Protein AF-A0A445BIF9-F1 (afdb_monomer)

Sequence (222 aa):
MTENSNIETAGLSASTQPSSPPSGVRKNRSAVWDHFDVENATEKKTKCKYCGSLIQYGNGTSSMGGHLRICKQNPNNNSNKRRKTTTTPTIDERGVLNSPSASKFDQEEARRALVEMFIGEELPFRFIGSPKFRRFVHALQARFKVPSRTTLARDIRALYIEEKMKLQDFLSTNCGRVCLTIDTWTSIQNFTYMSLTAHFVDSTLLHSGEVIRATIESCLNN

Organism: Arachis hypogaea (NCBI:txid3818)

Radius of gyration: 42.53 Å; Cα contacts (8 Å, |Δi|>4): 154; chains: 1; bounding box: 83×108×105 Å

Solvent-accessible surface area (backbone atoms only — not comparable to full-atom values): 14794 Å² total; per-residue (Å²): 134,86,79,88,84,88,85,87,88,84,88,79,90,79,87,82,88,86,82,86,82,88,77,74,87,73,76,73,95,50,81,66,56,83,52,46,44,79,76,34,80,92,78,30,30,31,28,34,75,57,73,64,50,78,41,69,43,74,103,53,62,61,56,61,51,54,44,49,67,68,36,88,57,34,92,80,38,59,84,86,61,84,75,81,75,87,70,77,82,76,85,66,99,67,92,71,84,85,58,100,77,67,76,78,90,53,64,64,60,57,46,49,55,50,51,50,48,39,60,77,66,65,51,60,64,67,55,71,70,32,69,67,52,48,50,52,50,39,72,78,39,69,83,58,78,79,65,51,58,70,52,50,56,49,51,54,49,50,52,48,53,52,52,49,50,53,50,50,50,48,44,70,75,48,32,94,56,74,48,77,47,78,47,74,51,69,47,100,83,75,48,79,48,76,49,80,46,80,46,67,59,61,78,77,67,83,79,63,99,71,75,99,78,78,82,67,72,69,78,74,76,117

Secondary structure (DSSP, 8-state):
----------------------------S-GGGGGEEEEETTTTEEEETTT--EEE--SSSHHHHHHHHH-TT-TT--TT------------SS-----TT-PPP-HHHHHHHHHHHHHHTT--TTGGG-HHHHHHHHHH-TT--PPPHHHHHHHHHHHHHHHHHHHHHHHHHH-S-EEEEEEEEE-TTS-EEEEEEEEE--TTTTS----S--SSTTTS--

Structure (mmCIF, N/CA/C/O backbone):
data_AF-A0A445BIF9-F1
#
_entry.id   AF-A0A445BIF9-F1
#
loop_
_atom_site.group_PDB
_atom_site.id
_atom_site.type_symbol
_atom_site.label_atom_id
_atom_site.label_alt_id
_atom_site.label_comp_id
_atom_site.label_asym_id
_atom_site.label_entity_id
_atom_site.label_seq_id
_atom_site.pdbx_PDB_ins_code
_atom_site.Cartn_x
_atom_site.Cartn_y
_atom_site.Cartn_z
_atom_site.occupancy
_atom_site.B_iso_or_equiv
_atom_site.auth_seq_id
_atom_site.auth_comp_id
_atom_site.auth_asym_id
_atom_site.auth_atom_id
_atom_site.pdbx_PDB_model_num
ATOM 1 N N . MET A 1 1 ? -40.036 -87.504 57.589 1.00 34.94 1 MET A N 1
ATOM 2 C CA . MET A 1 1 ? -39.213 -87.334 58.803 1.00 34.94 1 MET A CA 1
ATOM 3 C C . MET A 1 1 ? -39.332 -85.864 59.153 1.00 34.94 1 MET A C 1
ATOM 5 O O . MET A 1 1 ? -38.905 -85.060 58.339 1.00 34.94 1 MET A O 1
ATOM 9 N N . THR A 1 2 ? -40.357 -85.548 59.955 1.00 30.78 2 THR A N 1
ATOM 10 C CA . THR A 1 2 ? -40.234 -85.089 61.365 1.00 30.78 2 THR A CA 1
ATOM 11 C C . THR A 1 2 ? -39.696 -83.653 61.407 1.00 30.78 2 THR A C 1
ATOM 13 O O . THR A 1 2 ? -38.712 -83.360 60.752 1.00 30.78 2 THR A O 1
ATOM 16 N N . GLU A 1 3 ? -40.270 -82.670 62.087 1.00 29.31 3 GLU A N 1
ATOM 17 C CA . GLU A 1 3 ? -41.327 -82.603 63.093 1.00 29.31 3 GLU A CA 1
ATOM 18 C C . GLU A 1 3 ? -41.738 -81.129 63.244 1.00 29.31 3 GLU A C 1
ATOM 20 O O . GLU A 1 3 ? -41.019 -80.214 62.844 1.00 29.31 3 GLU A O 1
ATOM 25 N N . ASN A 1 4 ? -42.911 -80.931 63.837 1.00 26.20 4 ASN A N 1
ATOM 26 C CA . ASN A 1 4 ? -43.475 -79.662 64.284 1.00 26.20 4 ASN A CA 1
ATOM 27 C C . ASN A 1 4 ? -42.561 -78.922 65.277 1.00 26.20 4 ASN A C 1
ATOM 29 O O . ASN A 1 4 ? -41.847 -79.572 66.035 1.00 26.20 4 ASN A O 1
ATOM 33 N N . SER A 1 5 ? -42.722 -77.601 65.422 1.00 33.47 5 SER A N 1
ATOM 34 C CA . SER A 1 5 ? -43.286 -77.011 66.659 1.00 33.47 5 SER A CA 1
ATOM 35 C C . SER A 1 5 ? -43.339 -75.476 66.631 1.00 33.47 5 SER A C 1
ATOM 37 O O . SER A 1 5 ? -42.342 -74.784 66.449 1.00 33.47 5 SER A O 1
ATOM 39 N N . ASN A 1 6 ? -44.556 -74.972 66.846 1.00 30.25 6 ASN 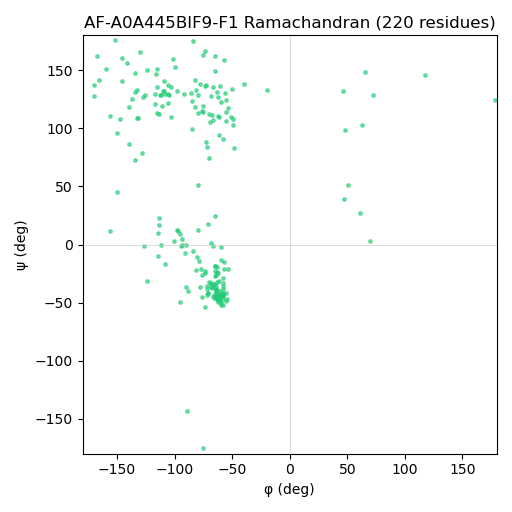A N 1
ATOM 40 C CA . ASN A 1 6 ? -44.887 -73.599 67.214 1.00 30.25 6 ASN A CA 1
ATOM 41 C C . ASN A 1 6 ? -44.334 -73.249 68.602 1.00 30.25 6 ASN A C 1
ATOM 43 O O . ASN A 1 6 ? -44.377 -74.087 69.501 1.00 30.25 6 ASN A O 1
ATOM 47 N N . ILE A 1 7 ? -43.996 -71.973 68.809 1.00 32.38 7 ILE A N 1
ATOM 48 C CA . ILE A 1 7 ? -44.154 -71.307 70.108 1.00 32.38 7 ILE A CA 1
ATOM 49 C C . ILE A 1 7 ? -44.841 -69.960 69.861 1.00 32.38 7 ILE A C 1
ATOM 51 O O . ILE A 1 7 ? -44.257 -69.040 69.292 1.00 32.38 7 ILE A O 1
ATOM 55 N N . GLU A 1 8 ? -46.099 -69.877 70.288 1.00 28.61 8 GLU A N 1
ATOM 56 C CA . GLU A 1 8 ? -46.807 -68.634 70.586 1.00 28.61 8 GLU A CA 1
ATOM 57 C C . GLU A 1 8 ? -46.434 -68.176 72.002 1.00 28.61 8 GLU A C 1
ATOM 59 O O . GLU A 1 8 ? -46.405 -68.985 72.928 1.00 28.61 8 GLU A O 1
ATOM 64 N N . THR A 1 9 ? -46.268 -66.869 72.204 1.00 31.05 9 THR A N 1
ATOM 65 C CA . THR A 1 9 ? -46.611 -66.230 73.481 1.00 31.05 9 THR A CA 1
ATOM 66 C C . THR A 1 9 ? -47.279 -64.890 73.213 1.00 31.05 9 THR A C 1
ATOM 68 O O . THR A 1 9 ? -46.726 -63.981 72.597 1.00 31.05 9 THR A O 1
ATOM 71 N N . ALA A 1 10 ? -48.524 -64.825 73.671 1.00 26.75 10 ALA A N 1
ATOM 72 C CA . ALA A 1 10 ? -49.438 -63.710 73.585 1.00 26.75 10 ALA A CA 1
ATOM 73 C C . ALA A 1 10 ? -49.468 -62.917 74.899 1.00 26.75 10 ALA A C 1
ATOM 75 O O . ALA A 1 10 ? -49.344 -63.485 75.982 1.00 26.75 10 ALA A O 1
ATOM 76 N N . GLY A 1 11 ? -49.793 -61.629 74.770 1.00 27.17 11 GLY A N 1
ATOM 77 C CA . GLY A 1 11 ? -50.653 -60.909 75.712 1.00 27.17 11 GLY A CA 1
ATOM 78 C C . GLY A 1 11 ? -50.012 -59.736 76.459 1.00 27.17 11 GLY A C 1
ATOM 79 O O . GLY A 1 11 ? -48.844 -59.779 76.806 1.00 27.17 11 GLY A O 1
ATOM 80 N N . LEU A 1 12 ? -50.732 -58.655 76.772 1.00 27.44 12 LEU A N 1
ATOM 81 C CA . LEU A 1 12 ? -52.140 -58.325 76.526 1.00 27.44 12 LEU A CA 1
ATOM 82 C C . LEU A 1 12 ? -52.361 -56.829 76.892 1.00 27.44 12 LEU A C 1
ATOM 84 O O . LEU A 1 12 ? -51.926 -56.419 77.960 1.00 27.44 12 LEU A O 1
ATOM 88 N N . SER A 1 13 ? -53.107 -56.100 76.044 1.00 27.91 13 SER A N 1
ATOM 89 C CA . SER A 1 13 ? -54.186 -55.126 76.377 1.00 27.91 13 SER A CA 1
ATOM 90 C C . SER A 1 13 ? -53.869 -53.805 77.137 1.00 27.91 13 SER A C 1
ATOM 92 O O . SER A 1 13 ? -52.997 -53.758 77.985 1.00 27.91 13 SER A O 1
ATOM 94 N N . ALA A 1 14 ? -54.556 -52.663 76.945 1.00 26.03 14 ALA A N 1
ATOM 95 C CA . ALA A 1 14 ? -55.872 -52.388 76.352 1.00 26.03 14 ALA A CA 1
ATOM 96 C C . ALA A 1 14 ? -56.052 -50.915 75.879 1.00 26.03 14 ALA A C 1
ATOM 98 O O . ALA A 1 14 ? -55.514 -50.003 76.497 1.00 26.03 14 ALA A O 1
ATOM 99 N N . SER A 1 15 ? -56.905 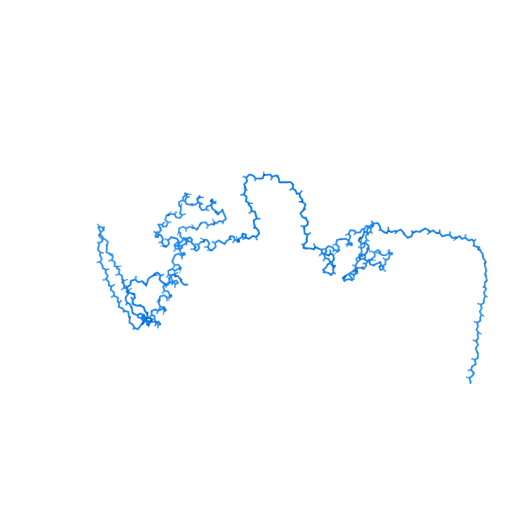-50.754 74.850 1.00 26.61 15 SER A N 1
ATOM 100 C CA . SER A 1 15 ? -57.880 -49.677 74.520 1.00 26.61 15 SER A CA 1
ATOM 101 C C . SER A 1 15 ? -57.489 -48.188 74.604 1.00 26.61 15 SER A C 1
ATOM 103 O O . SER A 1 15 ? -57.068 -47.690 75.637 1.00 26.61 15 SER A O 1
ATOM 105 N N . THR A 1 16 ? -57.768 -47.345 73.597 1.00 26.05 16 THR A N 1
ATOM 106 C CA . THR A 1 16 ? -59.130 -46.946 73.157 1.00 26.05 16 THR A CA 1
ATOM 107 C C . THR A 1 16 ? -59.079 -46.260 71.764 1.00 26.05 16 THR A C 1
ATOM 109 O O . THR A 1 16 ? -58.153 -45.502 71.490 1.00 26.05 16 THR A O 1
ATOM 112 N N . GLN A 1 17 ? -60.058 -46.518 70.882 1.00 30.62 17 GLN A N 1
ATOM 113 C CA . GLN A 1 17 ? -60.338 -45.783 69.616 1.00 30.62 17 GLN A CA 1
ATOM 114 C C . GLN A 1 17 ? -61.012 -44.402 69.874 1.00 30.62 17 GLN A C 1
ATOM 116 O O . GLN A 1 17 ? -61.256 -44.116 71.044 1.00 30.62 17 GLN A O 1
ATOM 121 N N . PRO A 1 18 ? -61.454 -43.567 68.891 1.00 38.69 18 PRO A N 1
ATOM 122 C CA . PRO A 1 18 ? -61.234 -43.483 67.428 1.00 38.69 18 PRO A CA 1
ATOM 123 C C . PRO A 1 18 ? -60.826 -42.058 66.947 1.00 38.69 18 PRO A C 1
ATOM 125 O O . PRO A 1 18 ? -61.054 -41.068 67.633 1.00 38.69 18 PRO A O 1
ATOM 128 N N . SER A 1 19 ? -60.321 -41.898 65.716 1.00 25.59 19 SER A N 1
ATOM 129 C CA . SER A 1 19 ? -60.642 -40.712 64.883 1.00 25.59 19 SER A CA 1
ATOM 130 C C . SER A 1 19 ? -60.160 -40.861 63.436 1.00 25.59 19 SER A C 1
ATOM 132 O O . SER A 1 19 ? -59.006 -41.170 63.152 1.00 25.59 19 SER A O 1
ATOM 134 N N . SER A 1 20 ? -61.082 -40.632 62.507 1.00 32.25 20 SER A N 1
ATOM 135 C CA . SER A 1 20 ? -60.836 -40.404 61.082 1.00 32.25 20 SER A CA 1
ATOM 136 C C . SER A 1 20 ? -60.501 -38.914 60.813 1.00 32.25 20 SER A C 1
ATOM 138 O O . SER A 1 20 ? -60.570 -38.093 61.726 1.00 32.25 20 SER A O 1
ATOM 140 N N . PRO A 1 21 ? -60.155 -38.527 59.573 1.00 44.66 21 PRO A N 1
ATOM 141 C CA . PRO A 1 21 ? -58.802 -38.245 59.086 1.00 44.66 21 PRO A CA 1
ATOM 142 C C . PRO A 1 21 ? -58.478 -36.733 58.999 1.00 44.66 21 PRO A C 1
ATOM 144 O O . PRO A 1 21 ? -59.393 -35.934 58.794 1.00 44.66 21 PRO A O 1
ATOM 147 N N . PRO A 1 22 ? -57.201 -36.294 58.976 1.00 31.47 22 PRO A N 1
ATOM 148 C CA . PRO A 1 22 ? -56.890 -34.944 58.541 1.00 31.47 22 PRO A CA 1
ATOM 149 C C . PRO A 1 22 ? -56.322 -34.930 57.116 1.00 31.47 22 PRO A C 1
ATOM 151 O O . PRO A 1 22 ? -55.178 -35.277 56.841 1.00 31.47 22 PRO A O 1
ATOM 154 N N . SER A 1 23 ? -57.168 -34.402 56.234 1.00 30.80 23 SER A N 1
ATOM 155 C CA . SER A 1 23 ? -56.856 -33.231 55.411 1.00 30.80 23 SER A CA 1
ATOM 156 C C . SER A 1 23 ? -55.700 -33.331 54.411 1.00 30.80 23 SER A C 1
ATOM 158 O O . SER A 1 23 ? -54.540 -33.108 54.741 1.00 30.80 23 SER A O 1
ATOM 160 N N . GLY A 1 24 ? -56.095 -33.504 53.146 1.00 33.53 24 GLY A N 1
ATOM 161 C CA . GLY A 1 24 ? -55.579 -32.767 51.992 1.00 33.53 24 GLY A CA 1
ATOM 162 C C . GLY A 1 24 ? -54.065 -32.655 51.891 1.00 33.53 24 GLY A C 1
ATOM 163 O O . GLY A 1 24 ? -53.471 -31.732 52.447 1.00 33.53 24 GLY A O 1
ATOM 164 N N . VAL A 1 25 ? -53.466 -33.524 51.072 1.00 40.81 25 VAL A N 1
ATOM 165 C CA . VAL A 1 25 ? -52.108 -33.333 50.551 1.00 40.81 25 VAL A CA 1
ATOM 166 C C . VAL A 1 25 ? -52.024 -31.913 49.991 1.00 40.81 25 VAL A C 1
ATOM 168 O O . VAL A 1 25 ? -52.580 -31.601 48.935 1.00 40.81 25 VAL A O 1
ATOM 171 N N . ARG A 1 26 ? -51.387 -31.017 50.752 1.00 45.69 26 ARG A N 1
ATOM 172 C CA . ARG A 1 26 ? -51.171 -29.630 50.354 1.00 45.69 26 ARG A CA 1
ATOM 173 C C . ARG A 1 26 ? -50.333 -29.680 49.086 1.00 45.69 26 ARG A C 1
ATOM 175 O O . ARG A 1 26 ? -49.164 -30.050 49.139 1.00 45.69 26 ARG A O 1
ATOM 182 N N . LYS A 1 27 ? -50.929 -29.331 47.944 1.00 46.16 27 LYS A N 1
ATOM 183 C CA . LYS A 1 27 ? -50.182 -29.147 46.697 1.00 46.16 27 LYS A CA 1
ATOM 184 C C . LYS A 1 27 ? -49.081 -28.129 46.976 1.00 46.16 27 LYS A C 1
ATOM 186 O O . LYS A 1 27 ? -49.365 -26.981 47.323 1.00 46.16 27 LYS A O 1
ATOM 191 N N . ASN A 1 28 ? -47.832 -28.579 46.905 1.00 53.03 28 ASN A N 1
ATOM 192 C CA . ASN A 1 28 ? -46.680 -27.732 47.163 1.00 53.03 28 ASN A CA 1
ATOM 193 C C . ASN A 1 28 ? -46.722 -26.521 46.223 1.00 53.03 28 ASN A C 1
ATOM 195 O O . ASN A 1 28 ? -46.936 -26.640 45.022 1.00 53.03 28 ASN A O 1
ATOM 199 N N . ARG A 1 29 ? -46.552 -25.333 46.810 1.00 60.97 29 ARG A N 1
ATOM 200 C CA . ARG A 1 29 ? -46.902 -24.017 46.243 1.00 60.97 29 ARG A CA 1
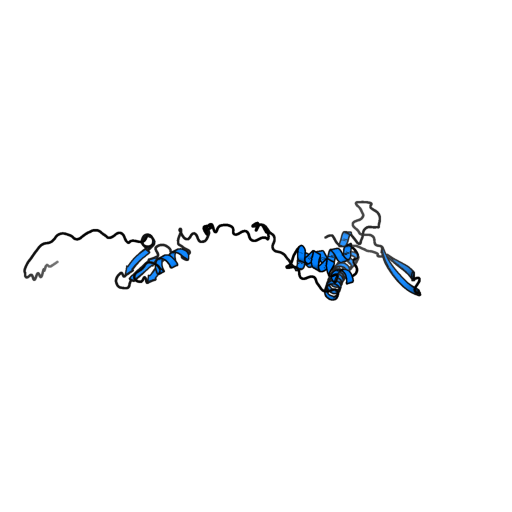ATOM 201 C C . ARG A 1 29 ? -46.094 -23.576 45.011 1.00 60.97 29 ARG A C 1
ATOM 203 O O . ARG A 1 29 ? -46.308 -22.473 44.524 1.00 60.97 29 ARG A O 1
ATOM 210 N N . SER A 1 30 ? -45.134 -24.371 44.547 1.00 68.62 30 SER A N 1
ATOM 211 C CA . SER A 1 30 ? -44.167 -23.979 43.518 1.00 68.62 30 SER A CA 1
ATOM 212 C C . SER A 1 30 ? -43.978 -25.107 42.510 1.00 68.62 30 SER A C 1
ATOM 214 O O . SER A 1 30 ? -43.589 -26.207 42.897 1.00 68.62 30 SER A O 1
ATOM 216 N N . ALA A 1 31 ? -44.183 -24.805 41.224 1.00 79.75 31 ALA A N 1
ATOM 217 C CA . ALA A 1 31 ? -44.007 -25.733 40.099 1.00 79.75 31 ALA A CA 1
ATOM 218 C C . ALA A 1 31 ? -42.588 -26.332 40.006 1.00 79.75 31 ALA A C 1
ATOM 220 O O . ALA A 1 31 ? -42.363 -27.327 39.330 1.00 79.75 31 ALA A O 1
ATOM 221 N N . VAL A 1 32 ? -41.610 -25.756 40.718 1.00 81.56 32 VAL A N 1
ATOM 222 C CA . VAL A 1 32 ? -40.245 -26.299 40.797 1.00 81.56 32 VAL A CA 1
ATOM 223 C C . VAL A 1 32 ? -40.246 -27.729 41.349 1.00 81.56 32 VAL A C 1
ATOM 225 O O . VAL A 1 32 ? -39.429 -28.531 40.915 1.00 81.56 32 VAL A O 1
ATOM 228 N N . TRP A 1 33 ? -41.163 -28.065 42.263 1.00 84.38 33 TRP A N 1
ATOM 229 C CA . TRP A 1 33 ? -41.242 -29.395 42.878 1.00 84.38 33 TRP A CA 1
ATOM 230 C C . TRP A 1 33 ? -41.589 -30.516 41.893 1.00 84.38 33 TRP A C 1
ATOM 232 O O . TRP A 1 33 ? -41.206 -31.656 42.135 1.00 84.38 33 TRP A O 1
ATOM 242 N N . ASP A 1 34 ? -42.216 -30.210 40.756 1.00 85.31 34 ASP A N 1
ATOM 243 C CA . ASP A 1 34 ? -42.558 -31.219 39.744 1.00 85.31 34 ASP A CA 1
ATOM 244 C C . ASP A 1 34 ? -41.302 -31.878 39.137 1.00 85.31 34 ASP A C 1
ATOM 246 O O . ASP A 1 34 ? -41.352 -33.000 38.625 1.00 85.31 34 ASP A O 1
ATOM 250 N N . HIS A 1 35 ? -40.147 -31.221 39.274 1.00 87.75 35 HIS A N 1
ATOM 251 C CA . HIS A 1 35 ? -38.861 -31.616 38.702 1.00 87.75 35 HIS A CA 1
ATOM 252 C C . HIS A 1 35 ? -37.901 -32.307 39.690 1.00 87.75 35 HIS A C 1
ATOM 254 O O . HIS A 1 35 ? -36.769 -32.628 39.315 1.00 87.75 35 HIS A O 1
ATOM 260 N N . PHE A 1 36 ? -38.327 -32.535 40.937 1.00 88.69 36 PHE A N 1
ATOM 261 C CA . PHE A 1 36 ? -37.491 -33.107 41.996 1.00 88.69 36 PHE A CA 1
ATOM 262 C C . PHE A 1 36 ? -38.215 -34.205 42.772 1.00 88.69 36 PHE A C 1
ATOM 264 O O . PHE A 1 36 ? -39.423 -34.125 42.978 1.00 88.69 36 PHE A O 1
ATOM 271 N N . ASP A 1 37 ? -37.457 -35.195 43.237 1.00 87.25 37 ASP A N 1
ATOM 272 C CA . ASP A 1 37 ? -37.916 -36.203 44.193 1.00 87.25 37 ASP A CA 1
ATOM 273 C C . ASP A 1 37 ? -37.318 -35.907 45.571 1.00 87.25 37 ASP A C 1
ATOM 275 O O . ASP A 1 37 ? -36.146 -35.544 45.687 1.00 87.25 37 ASP A O 1
ATOM 279 N N . VAL A 1 38 ? -38.117 -36.015 46.633 1.00 82.81 38 VAL A N 1
ATOM 280 C CA . VAL A 1 38 ? -37.619 -35.838 48.005 1.00 82.81 38 VAL A CA 1
ATOM 281 C C . VAL A 1 38 ? -36.933 -37.130 48.424 1.00 82.81 38 VAL A C 1
ATOM 283 O O . VAL A 1 38 ? -37.590 -38.154 48.574 1.00 82.81 38 VAL A O 1
ATOM 286 N N . GLU A 1 39 ? -35.617 -37.077 48.617 1.00 78.62 39 GLU A N 1
ATOM 287 C CA . GLU A 1 39 ? -34.832 -38.246 49.028 1.00 78.62 39 GLU A CA 1
ATOM 288 C C . GLU A 1 39 ? -34.760 -38.345 50.553 1.00 78.62 39 GLU A C 1
ATOM 290 O O . GLU A 1 39 ? -34.850 -39.430 51.117 1.00 78.62 39 GLU A O 1
ATOM 295 N N . ASN A 1 40 ? -34.674 -37.200 51.241 1.00 76.62 40 ASN A N 1
ATOM 296 C CA . ASN A 1 40 ? -34.714 -37.148 52.698 1.00 76.62 40 ASN A CA 1
ATOM 297 C C . ASN A 1 40 ? -35.381 -35.845 53.173 1.00 76.62 40 ASN A C 1
ATOM 299 O O . ASN A 1 40 ? -34.803 -34.759 53.079 1.00 76.62 40 ASN A O 1
ATOM 303 N N . ALA A 1 41 ? -36.608 -35.956 53.692 1.00 68.50 41 ALA A N 1
ATOM 304 C CA . ALA A 1 41 ? -37.389 -34.812 54.168 1.00 68.50 41 ALA A CA 1
ATOM 305 C C . ALA A 1 41 ? -36.818 -34.194 55.458 1.00 68.50 41 ALA A C 1
ATOM 307 O O . ALA A 1 41 ? -36.897 -32.979 55.643 1.00 68.50 41 ALA A O 1
ATOM 308 N N . THR A 1 42 ? -36.212 -35.010 56.324 1.00 71.12 42 THR A N 1
ATOM 309 C CA . THR A 1 42 ? -35.600 -34.579 57.591 1.00 71.12 42 THR A CA 1
ATOM 310 C C . THR A 1 42 ? -34.307 -33.786 57.383 1.00 71.12 42 THR A C 1
ATOM 312 O O . THR A 1 42 ? -34.076 -32.799 58.074 1.00 71.12 42 THR A O 1
ATOM 315 N N . GLU A 1 43 ? -33.509 -34.137 56.371 1.00 75.00 43 GLU A N 1
ATOM 316 C CA . GLU A 1 43 ? -32.263 -33.444 56.001 1.00 75.00 43 GLU A CA 1
ATOM 317 C C . GLU A 1 43 ? -32.458 -32.372 54.918 1.00 75.00 43 GLU A C 1
ATOM 319 O O . GLU A 1 43 ? -31.499 -31.708 54.510 1.00 75.00 43 GLU A O 1
ATOM 324 N N . LYS A 1 44 ? -33.699 -32.208 54.444 1.00 82.62 44 LYS A N 1
ATOM 325 C CA . LYS A 1 44 ? -34.076 -31.326 53.335 1.00 82.62 44 LYS A CA 1
ATOM 326 C C . LYS A 1 44 ? -33.210 -31.553 52.092 1.00 82.62 44 LYS A C 1
ATOM 328 O O . LYS A 1 44 ? -32.648 -30.613 51.526 1.00 82.62 44 LYS A O 1
ATOM 333 N N . LYS A 1 45 ? -33.102 -32.810 51.662 1.00 85.38 45 LYS A N 1
ATOM 334 C CA . LYS A 1 45 ? -32.403 -33.201 50.431 1.00 85.38 45 LYS A CA 1
ATOM 335 C C . LYS A 1 45 ? -33.389 -33.665 49.371 1.00 85.38 45 LYS A C 1
ATOM 337 O O . LYS A 1 45 ? -34.266 -34.491 49.632 1.00 85.38 45 LYS A O 1
ATOM 342 N N . THR A 1 46 ? -33.220 -33.141 48.166 1.00 87.56 46 THR A N 1
ATOM 343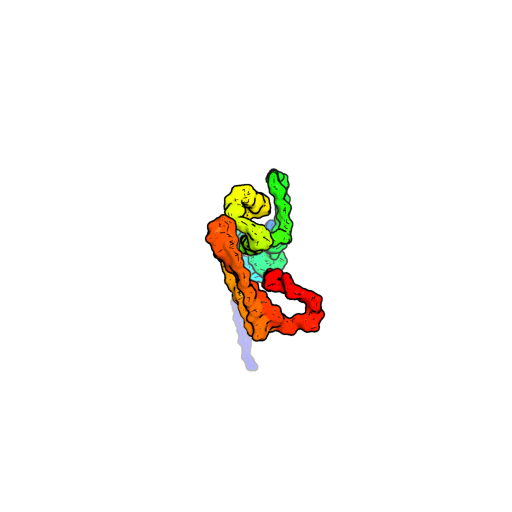 C CA . THR A 1 46 ? -33.975 -33.524 46.975 1.00 87.56 46 THR A CA 1
ATOM 344 C C . THR A 1 46 ? -33.056 -33.955 45.852 1.00 87.56 46 THR A C 1
ATOM 346 O O . THR A 1 46 ? -31.938 -33.467 45.716 1.00 87.56 46 THR A O 1
ATOM 349 N N . LYS A 1 47 ? -33.548 -34.856 45.015 1.00 89.25 47 LYS A N 1
ATOM 350 C CA . LYS A 1 47 ? -32.866 -35.361 43.835 1.00 89.25 47 LYS A CA 1
ATOM 351 C C . LYS A 1 47 ? -33.494 -34.767 42.585 1.00 89.25 47 LYS A C 1
ATOM 353 O O . LYS A 1 47 ? -34.711 -34.798 42.418 1.00 89.25 47 LYS A O 1
ATOM 358 N N . CYS A 1 48 ? -32.674 -34.208 41.701 1.00 91.88 48 CYS A N 1
ATOM 359 C CA . CYS A 1 48 ? -33.138 -33.738 40.398 1.00 91.88 48 CYS A CA 1
ATOM 360 C C . CYS A 1 48 ? -33.543 -34.924 39.515 1.00 91.88 48 CYS A C 1
ATOM 362 O O . CYS A 1 48 ? -32.722 -35.812 39.278 1.00 91.88 48 CYS A O 1
ATOM 364 N N . LYS A 1 49 ? -34.756 -34.901 38.949 1.00 90.12 49 LYS A N 1
ATOM 365 C CA . LYS A 1 49 ? -35.254 -35.959 38.047 1.00 90.12 49 LYS A CA 1
ATOM 366 C C . LYS A 1 49 ? -34.480 -36.067 36.728 1.00 90.12 49 LYS A C 1
ATOM 368 O O . LYS A 1 49 ? -34.559 -37.085 36.055 1.00 90.12 49 LYS A O 1
ATOM 373 N N . TYR A 1 50 ? -33.742 -35.020 36.354 1.00 89.06 50 TYR A N 1
ATOM 374 C CA . TYR A 1 50 ? -33.066 -34.922 35.059 1.00 89.06 50 TYR A CA 1
ATOM 375 C C . TYR A 1 50 ? -31.607 -35.365 35.087 1.00 89.06 50 TYR A C 1
ATOM 377 O O . TYR A 1 50 ? -31.172 -36.141 34.247 1.00 89.06 50 TYR A O 1
ATOM 385 N N . CYS A 1 51 ? -30.829 -34.853 36.042 1.00 87.75 51 CYS A N 1
ATOM 386 C CA . CYS A 1 51 ? -29.399 -35.154 36.143 1.00 87.75 51 CYS A CA 1
ATOM 387 C C . CYS A 1 51 ? -29.042 -35.994 37.373 1.00 87.75 51 CYS A C 1
ATOM 389 O O . CYS A 1 51 ? -27.867 -36.263 37.597 1.00 87.75 51 CYS A O 1
ATOM 391 N N . GLY A 1 52 ? -30.025 -36.348 38.207 1.00 84.56 52 GLY A N 1
ATOM 392 C CA . GLY A 1 52 ? -29.817 -37.147 39.413 1.00 84.56 52 GLY A CA 1
ATOM 393 C C . GLY A 1 52 ? -29.059 -36.440 40.539 1.00 84.56 52 GLY A C 1
ATOM 394 O O . GLY A 1 52 ? -28.787 -37.070 41.555 1.00 84.56 52 GLY A O 1
ATOM 395 N N . SER A 1 53 ? -28.706 -35.157 40.390 1.00 86.06 53 SER A N 1
ATOM 396 C CA . SER A 1 53 ? -27.950 -34.422 41.407 1.00 86.06 53 SER A CA 1
ATOM 397 C C . SER A 1 53 ? -28.762 -34.229 42.685 1.00 86.06 53 SER A C 1
ATOM 399 O O . SER A 1 53 ? -29.925 -33.822 42.632 1.00 86.06 53 SER A O 1
ATOM 401 N N . LEU A 1 54 ? -28.104 -34.468 43.819 1.00 87.81 54 LEU A N 1
ATOM 402 C CA . LEU A 1 54 ? -28.610 -34.197 45.158 1.00 87.81 54 LEU A CA 1
ATOM 403 C C . LEU A 1 54 ? -28.464 -32.714 45.499 1.00 87.81 54 LEU A C 1
ATOM 405 O O . LEU A 1 54 ? -27.385 -32.135 45.379 1.00 87.81 54 LEU A O 1
ATOM 409 N N . ILE A 1 55 ? -29.557 -32.105 45.939 1.00 88.12 55 ILE A N 1
ATOM 410 C CA . ILE A 1 55 ? -29.654 -30.687 46.258 1.00 88.12 55 ILE A CA 1
ATOM 411 C C . ILE A 1 55 ? -30.222 -30.546 47.655 1.00 88.12 55 ILE A C 1
ATOM 413 O O . ILE A 1 55 ? -31.298 -31.053 47.964 1.00 88.12 55 ILE A O 1
ATOM 417 N N . GLN A 1 56 ? -29.516 -29.803 48.495 1.00 85.44 56 GLN A N 1
ATOM 418 C CA . GLN A 1 56 ? -30.057 -29.384 49.773 1.00 85.44 56 GLN A CA 1
ATOM 419 C C . GLN A 1 56 ? -30.948 -28.151 49.575 1.00 85.44 56 GLN A C 1
ATOM 421 O O . GLN A 1 56 ? -30.581 -27.192 48.884 1.00 85.44 56 GLN A O 1
ATOM 426 N N . TYR A 1 57 ? -32.141 -28.164 50.161 1.00 82.38 57 TYR A N 1
ATOM 427 C CA . TYR A 1 57 ? -33.072 -27.043 50.119 1.00 82.38 57 TYR A CA 1
ATOM 428 C C . TYR A 1 57 ? -33.317 -26.477 51.520 1.00 82.38 57 TYR A C 1
ATOM 430 O O . TYR A 1 57 ? -33.258 -27.169 52.531 1.00 82.38 57 TYR A O 1
ATOM 438 N N . GLY A 1 58 ? -33.534 -25.164 51.586 1.00 77.88 58 GLY A N 1
ATOM 439 C CA . GLY A 1 58 ? -33.862 -24.470 52.829 1.00 77.88 58 GLY A CA 1
ATOM 440 C C . GLY A 1 58 ? -35.370 -24.448 53.069 1.00 77.88 58 GLY A C 1
ATOM 441 O O . GLY A 1 58 ? -36.099 -25.366 52.713 1.00 77.88 58 GLY A O 1
ATOM 442 N N . ASN A 1 59 ? -35.876 -23.344 53.610 1.00 77.00 59 ASN A N 1
ATOM 443 C CA . ASN A 1 59 ? -37.322 -23.122 53.759 1.00 77.00 59 ASN A CA 1
ATOM 444 C C . ASN A 1 59 ? -37.999 -22.650 52.449 1.00 77.00 59 ASN A C 1
ATOM 446 O O . ASN A 1 59 ? -39.137 -22.192 52.469 1.00 77.00 59 ASN A O 1
ATOM 450 N N . GLY A 1 60 ? -37.303 -22.736 51.310 1.00 78.12 60 GLY A N 1
ATOM 451 C CA . GLY A 1 60 ? -37.775 -22.271 50.005 1.00 78.12 60 GLY A CA 1
ATOM 452 C C . GLY A 1 60 ? -37.164 -23.054 48.840 1.00 78.12 60 GLY A C 1
ATOM 453 O O . GLY A 1 60 ? -36.299 -23.905 49.034 1.00 78.12 60 GLY A O 1
ATOM 454 N N . THR A 1 61 ? -37.604 -22.752 47.613 1.00 83.06 61 THR A N 1
ATOM 455 C CA . THR A 1 61 ? -37.252 -23.511 46.395 1.00 83.06 61 THR A CA 1
ATOM 456 C C . THR A 1 61 ? -36.107 -22.901 45.577 1.00 83.06 61 THR A C 1
ATOM 458 O O . THR A 1 61 ? -35.904 -23.288 44.427 1.00 83.06 61 THR A O 1
ATOM 461 N N . SER A 1 62 ? -35.372 -21.927 46.125 1.00 82.62 62 SER A N 1
ATOM 462 C CA . SER A 1 62 ? -34.353 -21.164 45.386 1.00 82.62 62 SER A CA 1
ATOM 463 C C . SER A 1 62 ? -33.175 -22.021 44.913 1.00 82.62 62 SER A C 1
ATOM 465 O O . SER A 1 62 ? -32.731 -21.844 43.782 1.00 82.62 62 SER A O 1
ATOM 467 N N . SER A 1 63 ? -32.702 -22.975 45.726 1.00 85.25 63 SER A N 1
ATOM 468 C CA . SER A 1 63 ? -31.604 -23.882 45.346 1.00 85.25 63 SER A CA 1
ATOM 469 C C . SER A 1 63 ? -32.006 -24.805 44.192 1.00 85.25 63 SER A C 1
ATOM 471 O O . SER A 1 63 ? -31.302 -24.897 43.187 1.00 85.25 63 SER A O 1
ATOM 473 N N . MET A 1 64 ? -33.196 -25.400 44.280 1.00 86.00 64 MET A N 1
ATOM 474 C CA . MET A 1 64 ? -33.784 -26.230 43.224 1.00 86.00 64 MET A CA 1
ATOM 475 C C . MET A 1 64 ? -34.036 -25.434 41.932 1.00 86.00 64 MET A C 1
ATOM 477 O O . MET A 1 64 ? -33.692 -25.879 40.839 1.00 86.00 64 MET A O 1
ATOM 481 N N . GLY A 1 65 ? -34.585 -24.220 42.045 1.00 85.38 65 GLY A N 1
ATOM 482 C CA . GLY A 1 65 ? -34.851 -23.347 40.900 1.00 85.38 65 GLY A CA 1
ATOM 483 C C . GLY A 1 65 ? -33.577 -22.832 40.226 1.00 85.38 65 GLY A C 1
ATOM 484 O O . GLY A 1 65 ? -33.526 -22.746 39.000 1.00 85.38 65 GLY A O 1
ATOM 485 N N . GLY A 1 66 ? -32.537 -22.525 41.007 1.00 86.06 66 GLY A N 1
ATOM 486 C CA . GLY A 1 66 ? -31.212 -22.183 40.491 1.00 86.06 66 GLY A CA 1
ATOM 487 C C . GLY A 1 66 ? -30.600 -23.343 39.712 1.00 86.06 66 GLY A C 1
ATOM 488 O O . GLY A 1 66 ? -30.140 -23.151 38.589 1.00 86.06 66 GLY A O 1
ATOM 489 N N . HIS A 1 67 ? -30.698 -24.559 40.255 1.00 89.81 67 HIS A N 1
ATOM 490 C CA . HIS A 1 67 ? -30.239 -25.761 39.573 1.00 89.81 67 HIS A CA 1
ATOM 491 C C . HIS A 1 67 ? -30.956 -26.005 38.240 1.00 89.81 67 HIS A C 1
ATOM 493 O O . HIS A 1 67 ? -30.282 -26.246 37.244 1.00 89.81 67 HIS A O 1
ATOM 499 N N . LEU A 1 68 ? -32.289 -25.887 38.163 1.00 87.88 68 LEU A N 1
ATOM 500 C CA . LEU A 1 68 ? -33.024 -26.118 36.905 1.00 87.88 68 LEU A CA 1
ATOM 501 C C . LEU A 1 68 ? -32.571 -25.212 35.749 1.00 87.88 68 LEU A C 1
ATOM 503 O O . LEU A 1 68 ? -32.652 -25.631 34.595 1.00 87.88 68 LEU A O 1
ATOM 507 N N . ARG A 1 69 ? -32.074 -24.001 36.040 1.00 84.06 69 ARG A N 1
ATOM 508 C CA . ARG A 1 69 ? -31.574 -23.054 35.024 1.00 84.06 69 ARG A CA 1
ATOM 509 C C . ARG A 1 69 ? -30.221 -23.449 34.435 1.00 84.06 69 ARG A C 1
ATOM 511 O O . ARG A 1 69 ? -29.901 -23.020 33.335 1.00 84.06 69 ARG A O 1
ATOM 518 N N . ILE A 1 70 ? -29.425 -24.222 35.171 1.00 82.94 70 ILE A N 1
ATOM 519 C CA . ILE A 1 70 ? -28.070 -24.630 34.766 1.00 82.94 70 ILE A CA 1
ATOM 520 C C . ILE A 1 70 ? -27.951 -26.137 34.519 1.00 82.94 70 ILE A C 1
ATOM 522 O O . ILE A 1 70 ? -26.934 -26.604 34.008 1.00 82.94 70 ILE A O 1
ATOM 526 N N . CYS A 1 71 ? -28.977 -26.910 34.878 1.00 85.69 71 CYS A N 1
ATOM 527 C CA . CYS A 1 71 ? -29.019 -28.348 34.685 1.00 85.69 71 CYS A CA 1
ATOM 528 C 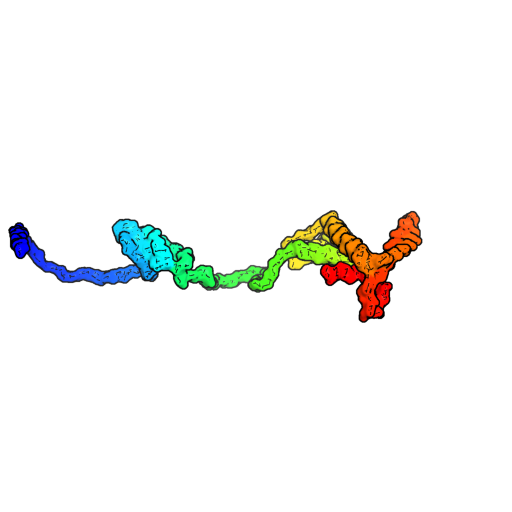C . CYS A 1 71 ? -28.959 -28.659 33.185 1.00 85.69 71 CYS A C 1
ATOM 530 O O . CYS A 1 71 ? -29.899 -28.382 32.440 1.00 85.69 71 CYS A O 1
ATOM 532 N N . LYS A 1 72 ? -27.839 -29.234 32.737 1.00 83.56 72 LYS A N 1
ATOM 533 C CA . LYS A 1 72 ? -27.605 -29.569 31.322 1.00 83.56 72 LYS A CA 1
ATOM 534 C C . LYS A 1 72 ? -28.572 -30.630 30.790 1.00 83.56 72 LYS A C 1
ATOM 536 O O . LYS A 1 72 ? -28.831 -30.653 29.598 1.00 83.56 72 LYS A O 1
ATOM 541 N N . GLN A 1 73 ? -29.099 -31.476 31.677 1.00 81.56 73 GLN A N 1
ATOM 542 C CA . GLN A 1 73 ? -30.029 -32.557 31.335 1.00 81.56 73 GLN A CA 1
ATOM 543 C C . GLN A 1 73 ? -31.499 -32.154 31.484 1.00 81.56 73 GLN A C 1
ATOM 545 O O . GLN A 1 73 ? -32.383 -32.965 31.230 1.00 81.56 73 GLN A O 1
ATOM 550 N N . ASN A 1 74 ? -31.786 -30.922 31.919 1.00 84.44 74 ASN A N 1
ATOM 551 C CA . ASN A 1 74 ? -33.159 -30.451 32.037 1.00 84.44 74 ASN A CA 1
ATOM 552 C C . ASN A 1 74 ? -33.708 -30.106 30.634 1.00 84.44 74 ASN A C 1
ATOM 554 O O . ASN A 1 74 ? -33.244 -29.128 30.044 1.00 84.44 74 ASN A O 1
ATOM 558 N N . PRO A 1 75 ? -34.723 -30.822 30.117 1.00 76.25 75 PRO A N 1
ATOM 559 C CA . PRO A 1 75 ? -35.318 -30.553 28.805 1.00 76.25 75 PRO A CA 1
ATOM 560 C C . PRO A 1 75 ? -36.016 -29.183 28.736 1.00 76.25 75 PRO A C 1
ATOM 562 O O . PRO A 1 75 ? -36.199 -28.639 27.651 1.00 76.25 75 PRO A O 1
ATOM 565 N N . ASN A 1 76 ? -36.346 -28.586 29.889 1.00 72.38 76 ASN A N 1
ATOM 566 C CA . ASN A 1 76 ? -36.900 -27.235 30.003 1.00 72.38 76 ASN A CA 1
ATOM 567 C C . ASN A 1 76 ? -35.829 -26.150 30.237 1.00 72.38 76 ASN A C 1
ATOM 569 O O . ASN A 1 76 ? -36.178 -24.985 30.458 1.00 72.38 76 ASN A O 1
ATOM 573 N N . ASN A 1 77 ? -34.533 -26.489 30.212 1.00 69.69 77 ASN A N 1
ATOM 574 C CA . ASN A 1 77 ? -33.447 -25.513 30.289 1.00 69.69 77 ASN A CA 1
ATOM 575 C C . ASN A 1 77 ? -33.368 -24.737 28.970 1.00 69.69 77 ASN A C 1
ATOM 577 O O . ASN A 1 77 ? -32.588 -25.037 28.071 1.00 69.69 77 ASN A O 1
ATOM 581 N N . ASN A 1 78 ? -34.201 -23.706 28.863 1.00 58.56 78 ASN A N 1
ATOM 582 C CA . ASN A 1 78 ? -34.244 -22.813 27.717 1.00 58.56 78 ASN A CA 1
ATOM 583 C C . ASN A 1 78 ? -33.120 -21.763 27.779 1.00 58.56 78 ASN A C 1
ATOM 585 O O . ASN A 1 78 ? -33.357 -20.561 27.631 1.00 58.56 78 ASN A O 1
ATOM 589 N N . SER A 1 79 ? -31.881 -22.219 27.978 1.00 56.50 79 SER A N 1
ATOM 590 C CA . SER A 1 79 ? -30.667 -21.397 27.893 1.00 56.50 79 SER A CA 1
ATOM 591 C C . SER A 1 79 ? -30.464 -20.758 26.507 1.00 56.50 79 SER A C 1
ATOM 593 O O . SER A 1 79 ? -29.587 -19.914 26.365 1.00 56.50 79 SER A O 1
ATOM 595 N N . ASN A 1 80 ? -31.351 -21.027 25.535 1.00 51.41 80 ASN A N 1
ATOM 596 C CA . ASN A 1 80 ? -31.412 -20.361 24.231 1.00 51.41 80 ASN A CA 1
ATOM 597 C C . ASN A 1 80 ? -32.668 -19.502 23.967 1.00 51.41 80 ASN A C 1
ATOM 599 O O . ASN A 1 80 ? -32.903 -19.108 22.825 1.00 51.41 80 ASN A O 1
ATOM 603 N N . LYS A 1 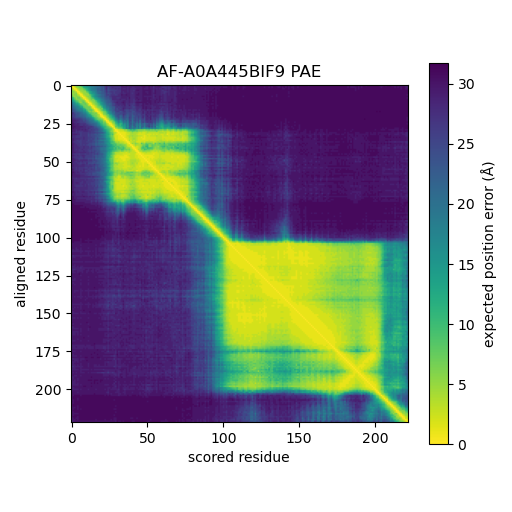81 ? -33.459 -19.106 24.976 1.00 47.69 81 LYS A N 1
ATOM 604 C CA . LYS A 1 81 ? -34.516 -18.094 24.763 1.00 47.69 81 LYS A CA 1
ATOM 605 C C . LYS A 1 81 ? -34.527 -17.038 25.861 1.00 47.69 81 LYS A C 1
ATOM 607 O O . LYS A 1 81 ? -35.433 -16.962 26.689 1.00 47.69 81 LYS A O 1
ATOM 612 N N . ARG A 1 82 ? -33.520 -16.157 25.826 1.00 46.53 82 ARG A N 1
ATOM 613 C CA . ARG A 1 82 ? -33.544 -14.869 26.534 1.00 46.53 82 ARG A CA 1
ATOM 614 C C . ARG A 1 82 ? -34.711 -14.043 25.979 1.00 46.53 82 ARG A C 1
ATOM 616 O O . ARG A 1 82 ? -34.599 -13.386 24.948 1.00 46.53 82 ARG A O 1
ATOM 623 N N . ARG A 1 83 ? -35.865 -14.132 26.645 1.00 41.50 83 ARG A N 1
ATOM 624 C CA . ARG A 1 83 ? -37.021 -13.257 26.433 1.00 41.50 83 ARG A CA 1
ATOM 625 C C . ARG A 1 83 ? -36.556 -11.807 26.572 1.00 41.50 83 ARG A C 1
ATOM 627 O O . ARG A 1 83 ? -36.100 -11.403 27.639 1.00 41.50 83 ARG A O 1
ATOM 634 N N . LYS A 1 84 ? -36.682 -11.056 25.475 1.00 41.19 84 LYS A N 1
ATOM 635 C CA . LYS A 1 84 ? -36.687 -9.594 25.439 1.00 41.19 84 LYS A CA 1
ATOM 636 C C . LYS A 1 84 ? -37.672 -9.095 26.498 1.00 41.19 84 LYS A C 1
ATOM 638 O O . LYS A 1 84 ? -38.878 -9.250 26.331 1.00 41.19 84 LYS A O 1
ATOM 643 N N . THR A 1 85 ? -37.172 -8.524 27.584 1.00 36.44 85 THR A N 1
ATOM 644 C CA . THR A 1 85 ? -37.937 -7.525 28.325 1.00 36.44 85 THR A CA 1
ATOM 645 C C . THR A 1 85 ? -37.864 -6.254 27.503 1.00 36.44 85 THR A C 1
ATOM 647 O O . THR A 1 85 ? -36.782 -5.724 27.262 1.00 36.44 85 THR A O 1
ATOM 650 N N . THR A 1 86 ? -39.018 -5.845 27.000 1.00 40.56 86 THR A N 1
ATOM 651 C CA . THR A 1 86 ? -39.264 -4.581 26.322 1.00 40.56 86 THR A CA 1
ATOM 652 C C . THR A 1 86 ? -38.904 -3.442 27.271 1.00 40.56 86 THR A C 1
ATOM 654 O O . THR A 1 86 ? -39.729 -3.010 28.068 1.00 40.56 86 THR A O 1
ATOM 657 N N . THR A 1 87 ? -37.658 -2.979 27.229 1.00 37.25 87 THR A N 1
ATOM 658 C CA . THR A 1 87 ? -37.331 -1.634 27.692 1.00 37.25 87 THR A CA 1
ATOM 659 C C . THR A 1 87 ? -37.673 -0.713 26.533 1.00 37.25 87 THR A C 1
ATOM 661 O O . THR A 1 87 ? -37.172 -0.884 25.422 1.00 37.25 87 THR A O 1
ATOM 664 N N . THR A 1 88 ? -38.608 0.194 26.780 1.00 37.84 88 THR A N 1
ATOM 665 C CA . THR A 1 88 ? -38.944 1.331 25.919 1.00 37.84 88 THR A CA 1
ATOM 666 C C . THR A 1 88 ? -37.681 1.960 25.323 1.00 37.84 88 THR A C 1
ATOM 668 O O . THR A 1 88 ? -36.704 2.121 26.060 1.00 37.84 88 THR A O 1
ATOM 671 N N . PRO A 1 89 ? -37.669 2.337 24.033 1.00 36.22 89 PRO A N 1
ATOM 672 C CA . PRO A 1 89 ? -36.525 3.022 23.462 1.00 36.22 89 PRO A CA 1
ATOM 673 C C . PRO A 1 89 ? -36.461 4.420 24.080 1.00 36.22 89 PRO A C 1
ATOM 675 O O . PRO A 1 89 ? -37.252 5.298 23.745 1.00 36.22 89 PRO A O 1
ATOM 678 N N . THR A 1 90 ? -35.528 4.640 25.000 1.00 38.16 90 THR A N 1
ATOM 679 C CA . THR A 1 90 ? -34.955 5.975 25.134 1.00 38.16 90 THR A CA 1
ATOM 680 C C . THR A 1 90 ? -34.111 6.176 23.892 1.00 38.16 90 THR A C 1
ATOM 682 O O . THR A 1 90 ? -33.143 5.449 23.691 1.00 38.16 90 THR A O 1
ATOM 685 N N . ILE A 1 91 ? -34.541 7.100 23.041 1.00 40.59 91 ILE A N 1
ATOM 686 C CA . ILE A 1 91 ? -33.784 7.577 21.890 1.00 40.59 91 ILE A CA 1
ATOM 687 C C . ILE A 1 91 ? -32.437 8.076 22.416 1.00 40.59 91 ILE A C 1
ATOM 689 O O . ILE A 1 91 ? -32.365 9.120 23.060 1.00 40.59 91 ILE A O 1
ATOM 693 N N . ASP A 1 92 ? -31.375 7.323 22.174 1.00 41.47 92 ASP A N 1
ATOM 694 C CA . ASP A 1 92 ? -30.026 7.845 22.141 1.00 41.47 92 ASP A CA 1
ATOM 695 C C . ASP A 1 92 ? -29.755 8.393 20.732 1.00 41.47 92 ASP A C 1
ATOM 697 O O . ASP A 1 92 ? -29.911 7.723 19.714 1.00 41.47 92 ASP A O 1
ATOM 701 N N . GLU A 1 93 ? -29.385 9.671 20.689 1.00 47.84 93 GLU A N 1
ATOM 702 C CA . GLU A 1 93 ? -29.250 10.552 19.518 1.00 47.84 93 GLU A CA 1
ATOM 703 C C . GLU A 1 93 ? -28.157 10.160 18.497 1.00 47.84 93 GLU A C 1
ATOM 705 O O . GLU A 1 93 ? -27.649 10.997 17.752 1.00 47.84 93 GLU A O 1
ATOM 710 N N . ARG A 1 94 ? -27.753 8.892 18.419 1.00 47.12 94 ARG A N 1
ATOM 711 C CA . ARG A 1 94 ? -26.782 8.419 17.425 1.00 47.12 94 ARG A CA 1
ATOM 712 C C . ARG A 1 94 ? -27.197 7.064 16.883 1.00 47.12 94 ARG A C 1
ATOM 714 O O . ARG A 1 94 ? -26.759 6.025 17.364 1.00 47.12 94 ARG A O 1
ATOM 721 N N . GLY A 1 95 ? -28.040 7.103 15.853 1.00 42.78 95 GLY A N 1
ATOM 722 C CA . GLY A 1 95 ? -28.516 5.927 15.137 1.00 42.78 95 GLY A CA 1
ATOM 723 C C . GLY A 1 95 ? -27.377 5.011 14.692 1.00 42.78 95 GLY A C 1
ATOM 724 O O . GLY A 1 95 ? -26.639 5.329 13.764 1.00 42.78 95 GLY A O 1
ATOM 725 N N . VAL A 1 96 ? -27.274 3.846 15.327 1.00 45.44 96 VAL A N 1
ATOM 726 C CA . VAL A 1 96 ? -26.570 2.688 14.778 1.00 45.44 96 VAL A CA 1
ATOM 727 C C . VAL A 1 96 ? -27.473 1.475 14.959 1.00 45.44 96 VAL A C 1
ATOM 729 O O . VAL A 1 96 ? -27.705 0.986 16.063 1.00 45.44 96 VAL A O 1
ATOM 732 N N . LEU A 1 97 ? -28.013 1.006 13.838 1.00 39.66 97 LEU A N 1
ATOM 733 C CA . LEU A 1 97 ? -28.756 -0.239 13.732 1.00 39.66 97 LEU A CA 1
ATOM 734 C C . LEU A 1 97 ? -27.783 -1.405 13.980 1.00 39.66 97 LEU A C 1
ATOM 736 O O . LEU A 1 97 ? -26.960 -1.719 13.122 1.00 39.66 97 LEU A O 1
ATOM 740 N N . ASN A 1 98 ? -27.867 -2.066 15.134 1.00 42.97 98 ASN A N 1
ATOM 741 C CA . ASN A 1 98 ? -27.131 -3.311 15.366 1.00 42.97 98 ASN A CA 1
ATOM 742 C C . ASN A 1 98 ? -27.775 -4.449 14.557 1.00 42.97 98 ASN A C 1
ATOM 744 O O . ASN A 1 98 ? -28.655 -5.161 15.043 1.00 42.97 98 ASN A O 1
ATOM 748 N N . SER A 1 99 ? -27.330 -4.602 13.308 1.00 47.81 99 SER A N 1
ATOM 749 C CA . SER A 1 99 ? -27.604 -5.779 12.483 1.00 47.81 99 SER A CA 1
ATOM 750 C C . SER A 1 99 ? -26.765 -6.975 12.968 1.00 47.81 99 SER A C 1
ATOM 752 O O . SER A 1 99 ? -25.562 -6.809 13.189 1.00 47.81 99 SER A O 1
ATOM 754 N N . PRO A 1 100 ? -27.325 -8.197 13.084 1.00 50.12 100 PRO A N 1
ATOM 755 C CA . PRO A 1 100 ? -26.580 -9.401 13.471 1.00 50.12 100 PRO A CA 1
ATOM 756 C C . PRO A 1 100 ? -25.553 -9.886 12.432 1.00 50.12 100 PRO A C 1
ATOM 758 O O . PRO A 1 100 ? -24.913 -10.909 12.655 1.00 50.12 100 PRO A O 1
ATOM 761 N N . SER A 1 101 ? -25.399 -9.186 11.304 1.00 53.00 101 SER A N 1
ATOM 762 C CA . SER A 1 101 ? -24.493 -9.543 10.205 1.00 53.00 101 SER A CA 1
ATOM 763 C C . SER A 1 101 ? -23.352 -8.544 9.983 1.00 53.00 101 SER A C 1
ATOM 765 O O . SER A 1 101 ? -22.670 -8.630 8.964 1.00 53.00 101 SER A O 1
ATOM 767 N N . ALA A 1 102 ? -23.142 -7.577 10.882 1.00 63.44 102 ALA A N 1
ATOM 768 C CA . ALA A 1 102 ? -22.012 -6.661 10.753 1.00 63.44 102 ALA A CA 1
ATOM 769 C C . ALA A 1 102 ? -20.704 -7.442 10.963 1.00 63.44 102 ALA A C 1
ATOM 771 O O . ALA A 1 102 ? -20.429 -7.916 12.071 1.00 63.44 102 ALA A O 1
ATOM 772 N N . SER A 1 103 ? -19.911 -7.599 9.897 1.00 72.25 103 SER A N 1
ATOM 773 C CA . SER A 1 103 ? -18.553 -8.131 9.989 1.00 72.25 103 SER A CA 1
ATOM 774 C C . SER A 1 103 ? -17.793 -7.363 11.073 1.00 72.25 103 SER A C 1
ATOM 776 O O . SER A 1 103 ? -17.887 -6.138 11.197 1.00 72.25 103 SER A O 1
ATOM 778 N N . LYS A 1 104 ? -17.086 -8.093 11.941 1.00 88.19 104 LYS A N 1
ATOM 779 C CA . LYS A 1 104 ? -16.270 -7.451 12.972 1.00 88.19 104 LYS A CA 1
ATOM 780 C C . LYS A 1 104 ? -15.182 -6.650 12.266 1.00 88.19 104 LYS A C 1
ATOM 782 O O . LYS A 1 104 ? -14.511 -7.176 11.389 1.00 88.19 104 LYS A O 1
ATOM 787 N N . PHE A 1 105 ? -15.009 -5.396 12.673 1.00 94.12 105 PHE A N 1
ATOM 788 C CA . PHE A 1 105 ? -13.906 -4.571 12.196 1.00 94.12 105 PHE A CA 1
ATOM 789 C C . PHE A 1 105 ? -12.559 -5.262 12.459 1.00 94.12 105 PHE A C 1
ATOM 791 O O . PHE A 1 105 ? -12.255 -5.577 13.617 1.00 94.12 105 PHE A O 1
ATOM 798 N N . ASP A 1 106 ? -11.785 -5.438 11.389 1.00 95.81 106 ASP A N 1
ATOM 799 C CA . ASP A 1 106 ? -10.412 -5.929 11.399 1.00 95.81 106 ASP A CA 1
ATOM 800 C C . ASP A 1 106 ? -9.447 -4.766 11.123 1.00 95.81 106 ASP A C 1
ATOM 802 O 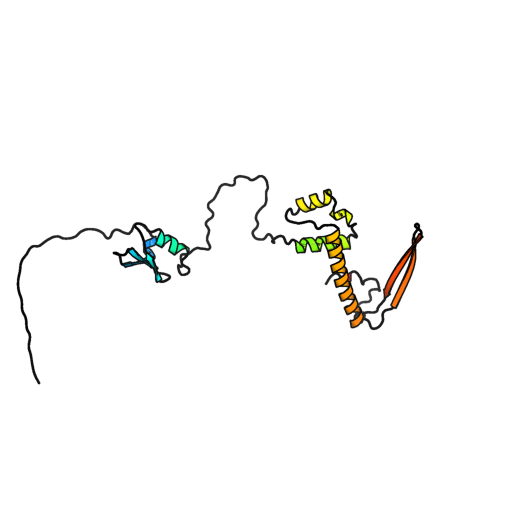O . ASP A 1 106 ? -9.544 -4.054 10.121 1.00 95.81 106 ASP A O 1
ATOM 806 N N . GLN A 1 107 ? -8.537 -4.551 12.069 1.00 96.56 107 GLN A N 1
ATOM 807 C CA . GLN A 1 107 ? -7.547 -3.483 12.030 1.00 96.56 107 GLN A CA 1
ATOM 808 C C . GLN A 1 107 ? -6.461 -3.744 10.983 1.00 96.56 107 GLN A C 1
ATOM 810 O O . GLN A 1 107 ? -5.995 -2.785 10.365 1.00 96.56 107 GLN A O 1
ATOM 815 N N . GLU A 1 108 ? -6.038 -4.997 10.822 1.00 96.56 108 GLU A N 1
ATOM 816 C CA . GLU A 1 108 ? -4.941 -5.350 9.921 1.00 96.56 108 GLU A CA 1
ATOM 817 C C . GLU A 1 108 ? -5.422 -5.356 8.473 1.00 96.56 108 GLU A C 1
ATOM 819 O O . GLU A 1 108 ? -4.727 -4.828 7.611 1.00 96.56 108 GLU A O 1
ATOM 824 N N . GLU A 1 109 ? -6.654 -5.801 8.225 1.00 96.12 109 GLU A N 1
ATOM 825 C CA . GLU A 1 109 ? -7.270 -5.714 6.897 1.00 96.12 109 GLU A CA 1
ATOM 826 C C . GLU A 1 109 ? -7.421 -4.256 6.437 1.00 96.12 109 GLU A C 1
ATOM 828 O O . GLU A 1 109 ? -6.951 -3.865 5.370 1.00 96.12 109 GLU A O 1
ATOM 833 N N . ALA A 1 110 ? -7.982 -3.391 7.290 1.00 97.12 110 ALA A N 1
ATOM 834 C CA . ALA A 1 110 ? -8.096 -1.965 6.982 1.00 97.12 110 ALA A CA 1
ATOM 835 C C . ALA A 1 110 ? -6.724 -1.298 6.788 1.00 97.12 110 ALA A C 1
ATOM 837 O O . ALA A 1 110 ? -6.583 -0.347 6.016 1.00 97.12 110 ALA A O 1
ATOM 838 N N . ARG A 1 111 ? -5.698 -1.781 7.498 1.00 97.88 111 ARG A N 1
ATOM 839 C CA . ARG A 1 111 ? -4.326 -1.302 7.342 1.00 97.88 111 ARG A CA 1
ATOM 840 C C . ARG A 1 111 ? -3.725 -1.759 6.017 1.00 97.88 111 ARG A C 1
ATOM 842 O O . ARG A 1 111 ? -3.061 -0.947 5.383 1.00 97.88 111 ARG A O 1
ATOM 849 N N . ARG A 1 112 ? -3.959 -3.003 5.601 1.00 97.25 112 ARG A N 1
ATOM 850 C CA . ARG A 1 112 ? -3.519 -3.524 4.305 1.00 97.25 112 ARG A CA 1
ATOM 851 C C . ARG A 1 112 ? -4.129 -2.712 3.164 1.00 97.25 112 ARG A C 1
ATOM 853 O O . ARG A 1 112 ? -3.377 -2.147 2.379 1.00 97.25 112 ARG A O 1
ATOM 860 N N . ALA A 1 113 ? -5.446 -2.512 3.182 1.00 97.50 113 ALA A N 1
ATOM 861 C CA . ALA A 1 113 ? -6.142 -1.675 2.203 1.00 97.50 113 ALA A CA 1
ATOM 862 C C . ALA A 1 113 ? -5.614 -0.226 2.184 1.00 97.50 113 ALA A C 1
ATOM 864 O O . ALA A 1 113 ? -5.464 0.388 1.129 1.00 97.50 113 ALA A O 1
ATOM 865 N N . LEU A 1 114 ? -5.277 0.335 3.353 1.00 97.81 114 LEU A N 1
ATOM 866 C CA . LEU A 1 114 ? -4.638 1.650 3.428 1.00 97.81 114 LEU A CA 1
ATOM 867 C C . LEU A 1 114 ? -3.265 1.652 2.742 1.00 97.81 114 LEU A C 1
ATOM 869 O O . LEU A 1 114 ? -2.943 2.605 2.041 1.00 97.81 114 LEU A O 1
ATOM 873 N N . VAL A 1 115 ? -2.441 0.629 2.969 1.00 98.06 115 VAL A N 1
ATOM 874 C CA . VAL A 1 115 ? -1.116 0.514 2.345 1.00 98.06 115 VAL A CA 1
ATOM 875 C C . VAL A 1 115 ? -1.247 0.386 0.826 1.00 98.06 115 VAL A C 1
ATOM 877 O O . VAL A 1 115 ? -0.563 1.112 0.109 1.00 98.06 115 VAL A O 1
ATOM 880 N N . GLU A 1 116 ? -2.155 -0.465 0.350 1.00 96.69 116 GLU A N 1
ATOM 881 C CA . GLU A 1 116 ? -2.453 -0.651 -1.076 1.00 96.69 116 GLU A CA 1
ATOM 882 C C . GLU A 1 116 ? -2.891 0.662 -1.733 1.00 96.69 116 GLU A C 1
ATOM 884 O O . GLU A 1 116 ? -2.339 1.035 -2.763 1.00 96.69 116 GLU A O 1
ATOM 889 N N . MET A 1 117 ? -3.771 1.438 -1.088 1.00 97.50 117 MET A N 1
ATOM 890 C CA . MET A 1 117 ? -4.152 2.774 -1.562 1.00 97.50 117 MET A CA 1
ATOM 891 C C . MET A 1 117 ? -2.941 3.710 -1.692 1.00 97.50 117 MET A C 1
ATOM 893 O O . MET A 1 117 ? -2.830 4.441 -2.668 1.00 97.50 117 MET A O 1
ATOM 897 N N . PHE A 1 118 ? -2.018 3.717 -0.724 1.00 97.81 118 PHE A N 1
ATOM 898 C CA . PHE A 1 118 ? -0.827 4.574 -0.804 1.00 97.81 118 PHE A CA 1
ATOM 899 C C . PHE A 1 118 ? 0.115 4.185 -1.943 1.00 97.81 118 PHE A C 1
ATOM 901 O O . PHE A 1 118 ? 0.766 5.068 -2.498 1.00 97.81 118 PHE A O 1
ATOM 908 N N . ILE A 1 119 ? 0.210 2.891 -2.250 1.00 95.88 119 ILE A N 1
ATOM 909 C CA . ILE A 1 119 ? 1.024 2.382 -3.353 1.00 95.88 119 ILE A CA 1
ATOM 910 C C . ILE A 1 119 ? 0.342 2.698 -4.687 1.00 95.88 119 ILE A C 1
ATOM 912 O O . ILE A 1 119 ? 0.961 3.333 -5.532 1.00 95.88 119 ILE A O 1
ATOM 916 N N . GLY A 1 120 ? -0.925 2.305 -4.853 1.00 94.06 120 GLY A N 1
ATOM 917 C CA . GLY A 1 120 ? -1.662 2.439 -6.112 1.00 94.06 120 GLY A CA 1
ATOM 918 C C . GLY A 1 120 ? -1.913 3.887 -6.530 1.00 94.06 120 GLY A C 1
ATOM 919 O O . GLY A 1 120 ? -1.813 4.209 -7.706 1.00 94.06 120 GLY A O 1
ATOM 920 N N . GLU A 1 121 ? -2.165 4.776 -5.568 1.00 96.62 121 GLU A N 1
ATOM 921 C CA . GLU A 1 121 ? -2.390 6.208 -5.822 1.00 96.62 121 GLU A CA 1
ATOM 922 C C . GLU A 1 121 ? -1.110 7.054 -5.654 1.00 96.62 121 GLU A C 1
ATOM 924 O O . GLU A 1 121 ? -1.177 8.283 -5.602 1.00 96.62 121 GLU A O 1
ATOM 929 N N . GLU A 1 122 ? 0.053 6.409 -5.486 1.00 95.06 122 GLU A N 1
ATOM 930 C CA . GLU A 1 122 ? 1.373 7.043 -5.313 1.00 95.06 122 GLU A CA 1
ATOM 931 C C . GLU A 1 122 ? 1.391 8.194 -4.281 1.00 95.06 122 GLU A C 1
ATOM 933 O O . GLU A 1 122 ? 2.032 9.241 -4.443 1.00 95.06 122 GLU A O 1
ATOM 938 N N . LEU A 1 123 ? 0.663 8.023 -3.173 1.00 96.38 123 LEU A N 1
ATOM 939 C CA . LEU A 1 123 ? 0.421 9.113 -2.232 1.00 96.38 123 LEU A CA 1
ATOM 940 C C . LEU A 1 123 ? 1.680 9.463 -1.421 1.00 96.38 123 LEU A C 1
ATOM 942 O O . LEU A 1 123 ? 2.328 8.586 -0.838 1.00 96.38 123 LEU A O 1
ATOM 946 N N . PRO A 1 124 ? 1.988 10.762 -1.226 1.00 96.50 124 PRO A N 1
ATOM 947 C CA . PRO A 1 124 ? 3.097 11.165 -0.371 1.00 96.50 124 PRO A CA 1
ATOM 948 C C . PRO A 1 124 ? 2.909 10.677 1.070 1.00 96.50 124 PRO A C 1
ATOM 950 O O . PRO A 1 124 ? 1.868 10.921 1.680 1.00 96.50 124 PRO A O 1
ATOM 953 N N . PHE A 1 125 ? 3.952 10.139 1.716 1.00 95.19 125 PHE A N 1
ATOM 954 C CA . PHE A 1 125 ? 3.866 9.685 3.120 1.00 95.19 125 PHE A CA 1
ATOM 955 C C . PHE A 1 125 ? 3.427 10.766 4.112 1.00 95.19 125 PHE A C 1
ATOM 957 O O . PHE A 1 125 ? 2.969 10.461 5.210 1.00 95.19 125 PHE A O 1
ATOM 964 N N . ARG A 1 126 ? 3.565 12.052 3.773 1.00 96.12 126 ARG A N 1
ATOM 965 C CA . ARG A 1 126 ? 3.043 13.141 4.613 1.00 96.12 126 ARG A CA 1
ATOM 966 C C . ARG A 1 126 ? 1.513 13.121 4.702 1.00 96.12 126 ARG A C 1
ATOM 968 O O . ARG A 1 126 ? 0.987 13.536 5.735 1.00 96.12 126 ARG A O 1
ATOM 975 N N . PHE A 1 127 ? 0.825 12.595 3.687 1.00 97.31 127 PHE A N 1
ATOM 976 C CA . PHE A 1 127 ? -0.632 12.549 3.588 1.00 97.31 127 PHE A CA 1
ATOM 977 C C . PHE A 1 127 ? -1.282 11.806 4.763 1.00 97.31 127 PHE A C 1
ATOM 979 O O . PHE A 1 127 ? -2.214 12.332 5.368 1.00 97.31 127 PHE A O 1
ATOM 986 N N . ILE A 1 128 ? -0.720 10.671 5.202 1.00 96.94 128 ILE A N 1
ATOM 987 C CA . ILE A 1 128 ? -1.262 9.890 6.335 1.00 96.94 128 ILE A CA 1
ATOM 988 C C . ILE A 1 128 ? -1.261 10.670 7.663 1.00 96.94 128 ILE A C 1
ATOM 990 O O . ILE A 1 128 ? -2.033 10.400 8.587 1.00 96.94 128 ILE A O 1
ATOM 994 N N . GLY A 1 129 ? -0.370 11.659 7.775 1.00 94.56 129 GLY A N 1
ATOM 995 C CA . GLY A 1 129 ? -0.272 12.543 8.931 1.00 94.56 129 GLY A CA 1
ATOM 996 C C . GLY A 1 129 ? -1.234 13.729 8.886 1.00 94.56 129 GLY A C 1
ATOM 997 O O . GLY A 1 129 ? -1.279 14.483 9.853 1.00 94.56 129 GLY A O 1
ATOM 998 N N . SER A 1 130 ? -1.977 13.922 7.792 1.00 96.88 130 SER A N 1
ATOM 999 C CA . SER A 1 130 ? -2.899 15.046 7.634 1.00 96.88 130 SER A CA 1
ATOM 1000 C C . SER A 1 130 ? -4.007 14.996 8.693 1.00 96.88 130 SER A C 1
ATOM 1002 O O . SER A 1 130 ? -4.716 13.989 8.786 1.00 96.88 130 SER A O 1
ATOM 1004 N N . PRO A 1 131 ? -4.236 16.080 9.461 1.00 97.44 131 PRO A N 1
ATOM 1005 C CA . PRO A 1 131 ? -5.340 16.137 10.418 1.00 97.44 131 PRO A CA 1
ATOM 1006 C C . PRO A 1 131 ? -6.706 15.914 9.758 1.00 97.44 131 PRO A C 1
ATOM 1008 O O . PRO A 1 131 ? -7.574 15.266 10.338 1.00 97.44 131 PRO A O 1
ATOM 1011 N N . LYS A 1 132 ? -6.883 16.401 8.520 1.00 97.94 132 LYS A N 1
ATOM 1012 C CA . LYS A 1 132 ? -8.120 16.218 7.746 1.00 97.94 132 LYS A CA 1
ATOM 1013 C C . LYS A 1 132 ? -8.332 14.750 7.375 1.00 97.94 132 LYS A C 1
ATOM 1015 O O . LYS A 1 132 ? -9.426 14.235 7.578 1.00 97.94 132 LYS A O 1
ATOM 1020 N N . PHE A 1 133 ? -7.277 14.071 6.917 1.00 97.06 133 PHE A N 1
ATOM 1021 C CA . PHE A 1 133 ? -7.329 12.641 6.605 1.00 97.06 133 PHE A CA 1
ATOM 1022 C C . PHE A 1 133 ? -7.641 11.809 7.853 1.00 97.06 133 PHE A C 1
ATOM 1024 O O . PHE A 1 133 ? -8.565 11.004 7.851 1.00 97.06 133 PHE A O 1
ATOM 1031 N N . ARG A 1 134 ? -6.941 12.062 8.967 1.00 96.88 134 ARG A N 1
ATOM 1032 C CA . ARG A 1 134 ? -7.187 11.349 10.231 1.00 96.88 134 ARG A CA 1
ATOM 1033 C C . ARG A 1 134 ? -8.615 11.558 10.737 1.00 96.88 134 ARG A C 1
ATOM 1035 O O . ARG A 1 134 ? -9.230 10.606 11.204 1.00 96.88 134 ARG A O 1
ATOM 1042 N N . ARG A 1 135 ? -9.157 12.775 10.610 1.00 97.81 135 ARG A N 1
ATOM 1043 C CA . ARG A 1 135 ? -10.555 13.071 10.952 1.00 97.81 135 ARG A CA 1
ATOM 1044 C C . ARG A 1 135 ? -11.534 12.308 10.060 1.00 97.81 135 ARG A C 1
ATOM 1046 O O . ARG A 1 135 ? -12.494 11.759 10.585 1.00 97.81 135 ARG A O 1
ATOM 1053 N N . PHE A 1 136 ? -11.290 12.268 8.750 1.00 98.06 136 PHE A N 1
ATOM 1054 C CA . PHE A 1 136 ? -12.101 11.503 7.799 1.00 98.06 136 PHE A CA 1
ATOM 1055 C C . PHE A 1 136 ? -12.130 10.014 8.159 1.00 98.06 136 PHE A C 1
ATOM 1057 O O . PHE A 1 136 ? -13.202 9.451 8.360 1.00 98.06 136 PHE A O 1
ATOM 1064 N N . VAL A 1 137 ? -10.961 9.402 8.356 1.00 97.38 137 VAL A N 1
ATOM 1065 C CA . VAL A 1 137 ? -10.863 7.980 8.710 1.00 97.38 137 VAL A CA 1
ATOM 1066 C C . VAL A 1 137 ? -11.529 7.687 10.057 1.00 97.38 137 VAL A C 1
ATOM 1068 O O . VAL A 1 137 ? -12.277 6.723 10.172 1.00 97.38 137 VAL A O 1
ATOM 1071 N N . HIS A 1 138 ? -11.333 8.545 11.061 1.00 96.12 138 HIS A N 1
ATOM 1072 C CA . HIS A 1 138 ? -11.983 8.390 12.364 1.00 96.12 138 HIS A CA 1
ATOM 1073 C C . HIS A 1 138 ? -13.513 8.532 12.285 1.00 96.12 138 HIS A C 1
ATOM 1075 O O . HIS A 1 138 ? -14.227 7.879 13.043 1.00 96.12 138 HIS A O 1
ATOM 1081 N N . ALA A 1 139 ? -14.029 9.382 11.391 1.00 97.50 139 ALA A N 1
ATOM 1082 C CA . ALA A 1 139 ? -15.468 9.523 11.171 1.00 97.50 139 ALA A CA 1
ATOM 1083 C C . ALA A 1 139 ? -16.081 8.273 10.519 1.00 97.50 139 ALA A C 1
ATOM 1085 O O . ALA A 1 139 ? -17.209 7.920 10.847 1.00 97.50 139 ALA A O 1
ATOM 1086 N N . LEU A 1 140 ? -15.334 7.593 9.642 1.00 95.88 140 LEU A N 1
ATOM 1087 C CA . LEU A 1 140 ? -15.755 6.330 9.030 1.00 95.88 140 LEU A CA 1
ATOM 1088 C C . LEU A 1 140 ? -15.641 5.145 9.996 1.00 95.88 140 LEU A C 1
ATOM 1090 O O . LEU A 1 140 ? -16.544 4.318 10.086 1.00 95.88 140 LEU A O 1
ATOM 1094 N N . GLN A 1 141 ? -14.523 5.049 10.717 1.00 95.69 141 GLN A N 1
ATOM 1095 C CA . GLN A 1 141 ? -14.243 3.960 11.644 1.00 95.69 141 GLN A CA 1
ATOM 1096 C C . GLN A 1 141 ? -13.358 4.442 12.798 1.00 95.69 141 GLN A C 1
ATOM 1098 O O . GLN A 1 141 ? -12.130 4.440 12.722 1.00 95.69 141 GLN A O 1
ATOM 1103 N N . ALA A 1 142 ? -13.988 4.795 13.919 1.00 94.81 142 ALA A N 1
ATOM 1104 C CA . ALA A 1 142 ? -13.299 5.318 15.101 1.00 94.81 142 ALA A CA 1
ATOM 1105 C C . ALA A 1 142 ? -12.317 4.318 15.742 1.00 94.81 142 ALA A C 1
ATOM 1107 O O . ALA A 1 142 ? -11.382 4.720 16.433 1.00 94.81 142 ALA A O 1
ATOM 1108 N N . ARG A 1 143 ? -12.508 3.009 15.524 1.00 95.31 143 ARG A N 1
ATOM 1109 C CA . ARG A 1 143 ? -11.622 1.970 16.072 1.00 95.31 143 ARG A CA 1
ATOM 1110 C C . ARG A 1 143 ? -10.322 1.810 15.285 1.00 95.31 143 ARG A C 1
ATOM 1112 O O . ARG A 1 143 ? -9.406 1.174 15.806 1.00 95.31 143 ARG A O 1
ATOM 1119 N N . PHE A 1 144 ? -10.229 2.362 14.073 1.00 97.31 144 PHE A N 1
ATOM 1120 C CA . PHE A 1 144 ? -9.040 2.204 13.247 1.00 97.31 144 PHE A CA 1
ATOM 1121 C C . PHE A 1 144 ? -7.894 3.081 13.745 1.00 97.31 144 PHE A C 1
ATOM 1123 O O . PHE A 1 144 ? -7.959 4.313 13.759 1.00 97.31 144 PHE A O 1
ATOM 1130 N N . LYS A 1 145 ? -6.794 2.432 14.121 1.00 96.44 145 LYS A N 1
ATOM 1131 C CA . LYS A 1 145 ? -5.559 3.117 14.500 1.00 96.44 145 LYS A CA 1
ATOM 1132 C C . LYS A 1 145 ? -4.752 3.429 13.245 1.00 96.44 145 LYS A C 1
ATOM 1134 O O . LYS A 1 145 ? -4.040 2.570 12.735 1.00 96.44 145 LYS A O 1
ATOM 1139 N N . VAL A 1 146 ? -4.846 4.669 12.766 1.00 97.19 146 VAL A N 1
ATOM 1140 C CA . VAL A 1 146 ? -4.067 5.135 11.606 1.00 97.19 146 VAL A CA 1
ATOM 1141 C C . VAL A 1 146 ? -2.562 5.006 11.903 1.00 97.19 146 VAL A C 1
ATOM 1143 O O . VAL A 1 146 ? -2.100 5.624 12.876 1.00 97.19 146 VAL A O 1
ATOM 1146 N N . PRO A 1 147 ? -1.785 4.261 11.089 1.00 97.56 147 PRO A N 1
ATOM 1147 C CA . PRO A 1 147 ? -0.361 4.073 11.332 1.00 97.56 147 PRO A CA 1
ATOM 1148 C C . PRO A 1 147 ? 0.426 5.385 11.220 1.00 97.56 147 PRO A C 1
ATOM 1150 O O . PRO A 1 147 ? -0.031 6.397 10.680 1.00 97.56 147 PRO A O 1
ATOM 1153 N N . SER A 1 148 ? 1.638 5.384 11.776 1.00 97.25 148 SER A N 1
ATOM 1154 C CA . SER A 1 148 ? 2.571 6.497 11.590 1.00 97.25 148 SER A CA 1
ATOM 1155 C C . SER A 1 148 ? 3.181 6.454 10.186 1.00 97.25 148 SER A C 1
ATOM 1157 O O . SER A 1 148 ? 3.188 5.403 9.548 1.00 97.25 148 SER A O 1
ATOM 1159 N N . ARG A 1 149 ? 3.779 7.563 9.732 1.00 97.44 149 ARG A N 1
ATOM 1160 C CA . ARG A 1 149 ? 4.518 7.601 8.452 1.00 97.44 149 ARG A CA 1
ATOM 1161 C C . ARG A 1 149 ? 5.613 6.536 8.402 1.00 97.44 149 ARG A C 1
ATOM 1163 O O . ARG A 1 149 ? 5.782 5.865 7.394 1.00 97.44 149 ARG A O 1
ATOM 1170 N N . THR A 1 150 ? 6.330 6.360 9.510 1.00 97.69 150 THR A N 1
ATOM 1171 C CA . THR A 1 150 ? 7.405 5.373 9.617 1.00 97.69 150 THR A CA 1
ATOM 1172 C C . THR A 1 150 ? 6.859 3.953 9.582 1.00 97.69 150 THR A C 1
ATOM 1174 O O . THR A 1 150 ? 7.499 3.072 9.022 1.00 97.69 150 THR A O 1
ATOM 1177 N N . THR A 1 151 ? 5.690 3.705 10.176 1.00 97.88 151 THR A N 1
ATOM 1178 C CA . THR A 1 151 ? 5.080 2.373 10.125 1.00 97.88 151 THR A CA 1
ATOM 1179 C C . THR A 1 151 ? 4.550 2.065 8.729 1.00 97.88 151 THR A C 1
ATOM 1181 O O . THR A 1 151 ? 4.878 1.011 8.209 1.00 97.88 151 THR A O 1
ATOM 1184 N N . LEU A 1 152 ? 3.875 3.019 8.081 1.00 98.12 152 LEU A N 1
ATOM 1185 C CA . LEU A 1 152 ? 3.460 2.908 6.679 1.00 98.12 152 LEU A CA 1
ATOM 1186 C C . LEU A 1 152 ? 4.652 2.596 5.757 1.00 98.12 152 LEU A C 1
ATOM 1188 O O . LEU A 1 152 ? 4.589 1.676 4.954 1.00 98.12 152 LEU A O 1
ATOM 1192 N N . ALA A 1 153 ? 5.771 3.311 5.913 1.00 97.38 153 ALA A N 1
ATOM 1193 C CA . ALA A 1 153 ? 6.971 3.066 5.114 1.00 97.38 153 ALA A CA 1
ATOM 1194 C C . ALA A 1 153 ? 7.575 1.667 5.345 1.00 97.38 153 ALA A C 1
ATOM 1196 O O . ALA A 1 153 ? 8.154 1.087 4.427 1.00 97.38 153 ALA A O 1
ATOM 1197 N N . ARG A 1 154 ? 7.461 1.117 6.563 1.00 98.12 154 ARG A N 1
ATOM 1198 C CA . ARG A 1 154 ? 7.871 -0.267 6.846 1.00 98.12 154 ARG A CA 1
ATOM 1199 C C . ARG A 1 154 ? 6.930 -1.274 6.197 1.00 98.12 154 ARG A C 1
ATOM 1201 O O . ARG A 1 154 ? 7.430 -2.236 5.631 1.00 98.12 154 ARG A O 1
ATOM 1208 N N . ASP A 1 155 ? 5.623 -1.034 6.240 1.00 97.62 155 ASP A N 1
ATOM 1209 C CA . ASP A 1 155 ? 4.634 -1.922 5.622 1.00 97.62 155 ASP A CA 1
ATOM 1210 C C . ASP A 1 155 ? 4.823 -1.977 4.100 1.00 97.62 155 ASP A C 1
ATOM 1212 O O . ASP A 1 155 ? 4.929 -3.058 3.532 1.00 97.62 155 ASP A O 1
ATOM 1216 N N . ILE A 1 156 ? 4.977 -0.816 3.451 1.00 97.25 156 ILE A N 1
ATOM 1217 C CA . ILE A 1 156 ? 5.248 -0.728 2.007 1.00 97.25 156 ILE A CA 1
ATOM 1218 C C . ILE A 1 156 ? 6.547 -1.459 1.656 1.00 97.25 156 ILE A C 1
ATOM 1220 O O . ILE A 1 156 ? 6.608 -2.194 0.675 1.00 97.25 156 ILE A O 1
ATOM 1224 N N . ARG A 1 157 ? 7.597 -1.298 2.472 1.00 96.88 157 ARG A N 1
ATOM 1225 C CA . ARG A 1 157 ? 8.857 -2.023 2.273 1.00 96.88 157 ARG A CA 1
ATOM 1226 C C . ARG A 1 157 ? 8.679 -3.535 2.419 1.00 96.88 157 ARG A C 1
ATOM 1228 O O . ARG A 1 157 ? 9.322 -4.270 1.679 1.00 96.88 157 ARG A O 1
ATOM 1235 N N . ALA A 1 158 ? 7.872 -3.989 3.374 1.00 96.38 158 ALA A N 1
ATOM 1236 C CA . ALA A 1 158 ? 7.613 -5.410 3.572 1.00 96.38 158 ALA A CA 1
ATOM 1237 C C . ALA A 1 158 ? 6.915 -6.013 2.346 1.00 96.38 158 ALA A C 1
ATOM 1239 O O . ALA A 1 158 ? 7.407 -7.007 1.819 1.00 96.38 158 ALA A O 1
ATOM 1240 N N . LEU A 1 159 ? 5.875 -5.345 1.832 1.00 94.62 159 LEU A N 1
ATOM 1241 C CA . LEU A 1 159 ? 5.204 -5.748 0.591 1.00 94.62 159 LEU A CA 1
ATOM 1242 C C . LEU A 1 159 ? 6.165 -5.751 -0.599 1.00 94.62 159 LEU A C 1
ATOM 1244 O O . LEU A 1 159 ? 6.215 -6.717 -1.345 1.00 94.62 159 LEU A O 1
ATOM 1248 N N . TYR A 1 160 ? 7.005 -4.723 -0.742 1.00 94.88 160 TYR A N 1
ATOM 1249 C CA . TYR A 1 160 ? 8.022 -4.700 -1.795 1.00 94.88 160 TYR A CA 1
ATOM 1250 C C . TYR A 1 160 ? 8.976 -5.901 -1.722 1.00 94.88 160 TYR A C 1
ATOM 1252 O O . TYR A 1 160 ? 9.328 -6.469 -2.751 1.00 94.88 160 TYR A O 1
ATOM 1260 N N . ILE A 1 161 ? 9.432 -6.279 -0.523 1.00 96.31 161 ILE A N 1
ATOM 1261 C CA . ILE A 1 161 ? 10.332 -7.429 -0.355 1.00 96.31 161 ILE A CA 1
ATOM 1262 C C . ILE A 1 161 ? 9.616 -8.723 -0.747 1.00 96.31 161 ILE A C 1
ATOM 1264 O O . ILE A 1 161 ? 10.211 -9.539 -1.447 1.00 96.31 161 ILE A O 1
ATOM 1268 N N . GLU A 1 162 ? 8.364 -8.889 -0.325 1.00 93.81 162 GLU A N 1
ATOM 1269 C CA . GLU A 1 162 ? 7.534 -10.040 -0.682 1.00 93.81 162 GLU A CA 1
ATOM 1270 C C . GLU A 1 162 ? 7.350 -10.143 -2.204 1.00 93.81 162 GLU A C 1
ATOM 1272 O O . GLU A 1 162 ? 7.689 -11.164 -2.800 1.00 93.81 162 GLU A O 1
ATOM 1277 N N . GLU A 1 163 ? 6.918 -9.061 -2.850 1.00 91.75 163 GLU A N 1
ATOM 1278 C CA . GLU A 1 163 ? 6.709 -9.013 -4.301 1.00 91.75 163 GLU A CA 1
ATOM 1279 C C . GLU A 1 163 ? 8.008 -9.195 -5.085 1.00 91.75 163 GLU A C 1
ATOM 1281 O O . GLU A 1 163 ? 8.050 -9.889 -6.100 1.00 91.75 163 GLU A O 1
ATOM 1286 N N . LYS A 1 164 ? 9.120 -8.655 -4.579 1.00 91.06 164 LYS A N 1
ATOM 1287 C CA . LYS A 1 164 ? 10.443 -8.900 -5.154 1.00 91.06 164 LYS A CA 1
ATOM 1288 C C . LYS A 1 164 ? 10.808 -10.382 -5.108 1.00 91.06 164 LYS A C 1
ATOM 1290 O O . LYS A 1 164 ? 11.361 -10.883 -6.083 1.00 91.06 164 LYS A O 1
ATOM 1295 N N . MET A 1 165 ? 10.552 -11.070 -3.994 1.00 94.19 165 MET A N 1
ATOM 1296 C CA . MET A 1 165 ? 10.832 -12.505 -3.875 1.00 94.19 165 MET A CA 1
ATOM 1297 C C . MET A 1 165 ? 9.967 -13.315 -4.844 1.00 94.19 165 MET A C 1
ATOM 1299 O O . MET A 1 165 ? 10.505 -14.168 -5.544 1.00 94.19 165 MET A O 1
ATOM 1303 N N . LYS A 1 166 ? 8.670 -12.996 -4.951 1.00 90.81 166 LYS A N 1
ATOM 1304 C CA . LYS A 1 166 ? 7.760 -13.616 -5.929 1.00 90.81 166 LYS A CA 1
ATOM 1305 C C . LYS A 1 166 ? 8.247 -13.413 -7.361 1.00 90.81 166 LYS A C 1
ATOM 1307 O O . LYS A 1 166 ? 8.322 -14.368 -8.125 1.00 90.81 166 LYS A O 1
ATOM 1312 N N . LEU A 1 167 ? 8.644 -12.190 -7.715 1.00 88.94 167 LEU A N 1
ATOM 1313 C CA . LEU A 1 167 ? 9.172 -11.885 -9.043 1.00 88.94 167 LEU A CA 1
ATOM 1314 C C . LEU A 1 167 ? 10.487 -12.627 -9.319 1.00 88.94 167 LEU A C 1
ATOM 1316 O O . LEU A 1 167 ? 10.692 -13.119 -10.423 1.00 88.94 167 LEU A O 1
ATOM 1320 N N . GLN A 1 168 ? 11.383 -12.727 -8.335 1.00 89.69 168 GLN A N 1
ATOM 1321 C CA . GLN A 1 168 ? 12.631 -13.483 -8.478 1.00 89.69 168 GLN A CA 1
ATOM 1322 C C . GLN A 1 168 ? 12.371 -14.968 -8.729 1.00 89.69 168 GLN A C 1
ATOM 1324 O O . GLN A 1 168 ? 12.965 -15.535 -9.647 1.00 89.69 168 GLN A O 1
ATOM 1329 N N . ASP A 1 169 ? 11.473 -15.571 -7.951 1.00 90.62 169 ASP A N 1
ATOM 1330 C CA . ASP A 1 169 ? 11.058 -16.961 -8.134 1.00 90.62 169 ASP A CA 1
ATOM 1331 C C . ASP A 1 169 ? 10.433 -17.166 -9.520 1.00 90.62 169 ASP A C 1
ATOM 1333 O O . ASP A 1 169 ? 10.887 -18.018 -10.288 1.00 90.62 169 ASP A O 1
ATOM 1337 N N . PHE A 1 170 ? 9.497 -16.293 -9.901 1.00 88.38 170 PHE A N 1
ATOM 1338 C CA . PHE A 1 170 ? 8.855 -16.306 -11.211 1.00 88.38 170 PHE A CA 1
ATOM 1339 C C . PHE A 1 170 ? 9.868 -16.236 -12.361 1.00 88.38 170 PHE A C 1
ATOM 1341 O O . PHE A 1 170 ? 9.800 -17.045 -13.287 1.00 88.38 170 PHE A O 1
ATOM 1348 N N . LEU A 1 171 ? 10.822 -15.302 -12.305 1.00 86.94 171 LEU A N 1
ATOM 1349 C CA . LEU A 1 171 ? 11.850 -15.158 -13.335 1.00 86.94 171 LEU A CA 1
ATOM 1350 C C . LEU A 1 171 ? 12.756 -16.393 -13.393 1.00 86.94 171 LEU A C 1
ATOM 1352 O O . LEU A 1 171 ? 13.093 -16.843 -14.483 1.00 86.94 171 LEU A O 1
ATOM 1356 N N . SER A 1 172 ? 13.130 -16.959 -12.243 1.00 88.31 172 SER A N 1
ATOM 1357 C CA . SER A 1 172 ? 13.993 -18.145 -12.193 1.00 88.31 172 SER A CA 1
ATOM 1358 C C . SER A 1 172 ? 13.320 -19.410 -12.730 1.00 88.31 172 SER A C 1
ATOM 1360 O O . SER A 1 172 ? 13.983 -20.241 -13.348 1.00 88.31 172 SER A O 1
ATOM 1362 N N . THR A 1 173 ? 12.006 -19.531 -12.532 1.00 88.50 173 THR A N 1
ATOM 1363 C CA . THR A 1 173 ? 11.230 -20.720 -12.897 1.00 88.50 173 THR A CA 1
ATOM 1364 C C . THR A 1 173 ? 10.717 -20.658 -14.335 1.00 88.50 173 THR A C 1
ATOM 1366 O O . THR A 1 173 ? 10.742 -21.664 -15.040 1.00 88.50 173 THR A O 1
ATOM 1369 N N . ASN A 1 174 ? 10.269 -19.484 -14.791 1.00 84.06 174 ASN A N 1
ATOM 1370 C CA . ASN A 1 174 ? 9.514 -19.353 -16.043 1.00 84.06 174 ASN A CA 1
ATOM 1371 C C . ASN A 1 174 ? 10.305 -18.684 -17.177 1.00 84.06 174 ASN A C 1
ATOM 1373 O O . ASN A 1 174 ? 9.913 -18.790 -18.339 1.00 84.06 174 ASN A O 1
ATOM 1377 N N . CYS A 1 175 ? 11.416 -18.000 -16.875 1.00 83.19 175 CYS A N 1
ATOM 1378 C CA . CYS A 1 175 ? 12.161 -17.221 -17.866 1.00 83.19 175 CYS A CA 1
ATOM 1379 C C . CYS A 1 175 ? 13.549 -17.816 -18.126 1.00 83.19 175 CYS A C 1
ATOM 1381 O O . CYS A 1 175 ? 14.453 -17.730 -17.301 1.00 83.19 175 CYS A O 1
ATOM 1383 N N . GLY A 1 176 ? 13.767 -18.348 -19.333 1.00 82.75 176 GLY A N 1
ATOM 1384 C CA . GLY A 1 176 ? 15.083 -18.867 -19.731 1.00 82.75 176 GLY A CA 1
ATOM 1385 C C . GLY A 1 176 ? 16.126 -17.780 -20.029 1.00 82.75 176 GLY A C 1
ATOM 1386 O O . GLY A 1 176 ? 17.328 -18.044 -19.987 1.00 82.75 176 GLY A O 1
ATOM 1387 N N . ARG A 1 177 ? 15.687 -16.557 -20.363 1.00 85.56 177 ARG A N 1
ATOM 1388 C CA . ARG A 1 177 ? 16.549 -15.391 -20.620 1.00 85.56 177 ARG A CA 1
ATOM 1389 C C . ARG A 1 177 ? 15.862 -14.109 -20.157 1.00 85.56 177 ARG A C 1
ATOM 1391 O O . ARG A 1 177 ? 14.673 -13.924 -20.404 1.00 85.56 177 ARG A O 1
ATOM 1398 N N . VAL A 1 178 ? 16.644 -13.209 -19.565 1.00 87.31 178 VAL A N 1
ATOM 1399 C CA . VAL A 1 178 ? 16.230 -11.852 -19.183 1.00 87.31 178 VAL A CA 1
ATOM 1400 C C . VAL A 1 178 ? 17.205 -10.861 -19.816 1.00 87.31 178 VAL A C 1
ATOM 1402 O O . VAL A 1 178 ? 18.419 -11.014 -19.685 1.00 87.31 178 VAL A O 1
ATOM 1405 N N . CYS A 1 179 ? 16.688 -9.859 -20.521 1.00 90.38 179 CYS A N 1
ATOM 1406 C CA . CYS A 1 179 ? 17.455 -8.744 -21.066 1.00 90.38 179 CYS A CA 1
ATOM 1407 C C . CYS A 1 179 ? 17.236 -7.508 -20.191 1.00 90.38 179 CYS A C 1
ATOM 1409 O O . CYS A 1 179 ? 16.108 -7.219 -19.802 1.00 90.38 179 CYS A O 1
ATOM 1411 N N . LEU A 1 180 ? 18.302 -6.776 -19.877 1.00 90.06 180 LEU A N 1
ATOM 1412 C CA . LEU A 1 180 ? 18.227 -5.560 -19.076 1.00 90.06 180 LEU A CA 1
ATOM 1413 C C . LEU A 1 180 ? 18.556 -4.350 -19.948 1.00 90.06 180 LEU A C 1
ATOM 1415 O O . LEU A 1 180 ? 19.597 -4.324 -20.602 1.00 90.06 180 LEU A O 1
ATOM 1419 N N . THR A 1 181 ? 17.697 -3.337 -19.922 1.00 91.50 181 THR A N 1
ATOM 1420 C CA . THR A 1 181 ? 17.960 -2.032 -20.532 1.00 91.50 181 THR A CA 1
ATOM 1421 C C . THR A 1 181 ? 18.157 -0.997 -19.438 1.00 91.50 181 THR A C 1
ATOM 1423 O O . THR A 1 181 ? 17.363 -0.926 -18.500 1.00 91.50 181 THR A O 1
ATOM 1426 N N . ILE A 1 182 ? 19.217 -0.202 -19.562 1.00 93.38 182 ILE A N 1
ATOM 1427 C CA . ILE A 1 182 ? 19.520 0.898 -18.650 1.00 93.38 182 ILE A CA 1
ATOM 1428 C C . ILE A 1 182 ? 19.166 2.200 -19.358 1.00 93.38 182 ILE A C 1
ATOM 1430 O O . ILE A 1 182 ? 19.621 2.430 -20.477 1.00 93.38 182 ILE A O 1
ATOM 1434 N N . ASP A 1 183 ? 18.389 3.042 -18.689 1.00 90.19 183 ASP A N 1
ATOM 1435 C CA . ASP A 1 183 ? 18.154 4.426 -19.089 1.00 90.19 183 ASP A CA 1
ATOM 1436 C C . ASP A 1 183 ? 18.734 5.360 -18.024 1.00 90.19 183 ASP A C 1
ATOM 1438 O O . ASP A 1 183 ? 18.575 5.120 -16.826 1.00 90.19 183 ASP A O 1
ATOM 1442 N N . THR A 1 184 ? 19.438 6.408 -18.439 1.00 94.00 184 THR A N 1
ATOM 1443 C CA . THR A 1 184 ? 20.076 7.369 -17.531 1.00 94.00 184 THR A CA 1
ATOM 1444 C C . THR A 1 184 ? 19.776 8.787 -17.966 1.00 94.00 184 THR A C 1
ATOM 1446 O O . THR A 1 184 ? 19.990 9.137 -19.126 1.00 94.00 184 THR A O 1
ATOM 1449 N N . TRP A 1 185 ? 19.380 9.631 -17.020 1.00 93.38 185 TRP A N 1
ATOM 1450 C CA . TRP A 1 185 ? 19.117 11.046 -17.268 1.00 93.38 185 TRP A CA 1
ATOM 1451 C C . TRP A 1 185 ? 19.612 11.906 -16.107 1.00 93.38 185 TRP A C 1
ATOM 1453 O O . TRP A 1 185 ? 19.718 11.449 -14.969 1.00 93.38 185 TRP A O 1
ATOM 1463 N N . THR A 1 186 ? 19.893 13.177 -16.382 1.00 95.12 186 THR A N 1
ATOM 1464 C CA . THR A 1 186 ? 20.271 14.164 -15.363 1.00 95.12 186 THR A CA 1
ATOM 1465 C C . THR A 1 186 ? 19.116 15.138 -15.168 1.00 95.12 186 THR A C 1
ATOM 1467 O O . THR A 1 186 ? 18.583 15.672 -16.140 1.00 95.12 186 THR A O 1
ATOM 1470 N N . SER A 1 187 ? 18.694 15.373 -13.926 1.00 93.94 187 SER A N 1
ATOM 1471 C CA . SER A 1 187 ? 17.653 16.360 -13.639 1.00 93.94 187 SER A CA 1
ATOM 1472 C C . SER A 1 187 ? 18.167 17.788 -13.774 1.00 93.94 187 SER A C 1
ATOM 1474 O O . SER A 1 187 ? 19.364 18.062 -13.726 1.00 93.94 187 SER A O 1
ATOM 1476 N N . ILE A 1 188 ? 17.227 18.731 -13.806 1.00 93.94 188 ILE A N 1
ATOM 1477 C CA . ILE A 1 188 ? 17.500 20.174 -13.755 1.00 93.94 188 ILE A CA 1
ATOM 1478 C C . ILE A 1 188 ? 18.248 20.623 -12.484 1.00 93.94 188 ILE A C 1
ATOM 1480 O O . ILE A 1 188 ? 18.739 21.743 -12.424 1.00 93.94 188 ILE A O 1
ATOM 1484 N N . GLN A 1 189 ? 18.327 19.765 -11.462 1.00 95.25 189 GLN A N 1
ATOM 1485 C CA . GLN A 1 189 ? 19.067 20.004 -10.218 1.00 95.25 189 GLN A CA 1
ATOM 1486 C C . GLN A 1 189 ? 20.468 19.363 -10.244 1.00 95.25 189 GLN A C 1
ATOM 1488 O O . GLN A 1 189 ? 21.116 19.280 -9.206 1.00 95.25 189 GLN A O 1
ATOM 1493 N N . ASN A 1 190 ? 20.936 18.905 -11.414 1.00 93.25 190 ASN A N 1
ATOM 1494 C CA . ASN A 1 190 ? 22.201 18.188 -11.612 1.00 93.25 190 ASN A CA 1
ATOM 1495 C C . ASN A 1 190 ? 22.307 16.861 -10.839 1.00 93.25 190 ASN A C 1
ATOM 1497 O O . ASN A 1 190 ? 23.406 16.411 -10.521 1.00 93.25 190 ASN A O 1
ATOM 1501 N N . PHE A 1 191 ? 21.176 16.210 -10.555 1.00 93.69 191 PHE A N 1
ATOM 1502 C CA . PHE A 1 191 ? 21.173 14.842 -10.035 1.00 93.69 191 PHE A CA 1
ATOM 1503 C C . PHE A 1 191 ? 21.080 13.845 -11.186 1.00 93.69 191 PHE A C 1
ATOM 1505 O O . PHE A 1 191 ? 20.186 13.961 -12.022 1.00 93.69 191 PHE A O 1
ATOM 1512 N N . THR A 1 192 ? 21.966 12.853 -11.207 1.00 93.44 192 THR A N 1
ATOM 1513 C CA . THR A 1 192 ? 21.911 11.747 -12.170 1.00 93.44 192 THR A CA 1
ATOM 1514 C C . THR A 1 192 ? 20.991 10.646 -11.656 1.00 93.44 192 THR A C 1
ATOM 1516 O O . THR A 1 192 ? 21.127 10.187 -10.522 1.00 93.44 192 THR A O 1
ATOM 1519 N N . TYR A 1 193 ? 20.078 10.203 -12.509 1.00 90.88 193 TYR A N 1
ATOM 1520 C CA . TYR A 1 193 ? 19.156 9.103 -12.272 1.00 90.88 193 TYR A CA 1
ATOM 1521 C C . TYR A 1 193 ? 19.453 7.966 -13.240 1.00 90.88 193 TYR A C 1
ATOM 1523 O O . TYR A 1 193 ? 19.935 8.180 -14.353 1.00 90.88 193 TYR A O 1
ATOM 1531 N N . MET A 1 194 ? 19.146 6.754 -12.793 1.00 91.75 194 MET A N 1
ATOM 1532 C CA . MET A 1 194 ? 19.238 5.540 -13.585 1.00 91.75 194 MET A CA 1
ATOM 1533 C C . MET A 1 194 ? 17.968 4.725 -13.369 1.00 91.75 194 MET A C 1
ATOM 1535 O O . MET A 1 194 ? 17.572 4.484 -12.228 1.00 91.75 194 MET A O 1
ATOM 1539 N N . SER A 1 195 ? 17.359 4.285 -14.461 1.00 88.88 195 SER A N 1
ATOM 1540 C CA . SER A 1 195 ? 16.318 3.268 -14.478 1.00 88.88 195 SER A CA 1
ATOM 1541 C C . SER A 1 195 ? 16.880 1.990 -15.086 1.00 88.88 195 SER A C 1
ATOM 1543 O O . SER A 1 195 ? 17.645 2.030 -16.050 1.00 88.88 195 SER A O 1
ATOM 1545 N N . LEU A 1 196 ? 16.494 0.852 -14.517 1.00 89.00 196 LEU A N 1
ATOM 1546 C CA . LEU A 1 196 ? 16.781 -0.470 -15.053 1.00 89.00 196 LEU A CA 1
ATOM 1547 C C . LEU A 1 196 ? 15.446 -1.129 -15.388 1.00 89.00 196 LEU A C 1
ATOM 1549 O O . LEU A 1 196 ? 14.608 -1.312 -14.506 1.00 89.00 196 LEU A O 1
ATOM 1553 N N . THR A 1 197 ? 15.253 -1.504 -16.646 1.00 89.62 197 THR A N 1
ATOM 1554 C CA . THR A 1 197 ? 14.064 -2.233 -17.097 1.00 89.62 197 THR A CA 1
ATOM 1555 C C . THR A 1 197 ? 14.467 -3.638 -17.513 1.00 89.62 197 THR A C 1
ATOM 1557 O O . THR A 1 197 ? 15.406 -3.813 -18.287 1.00 89.62 197 THR A O 1
ATOM 1560 N N . ALA A 1 198 ? 13.769 -4.641 -16.982 1.00 87.88 198 ALA A N 1
ATOM 1561 C CA . ALA A 1 198 ? 13.956 -6.036 -17.351 1.00 87.88 198 ALA A CA 1
ATOM 1562 C C . ALA A 1 198 ? 12.906 -6.460 -18.382 1.00 87.88 198 ALA A C 1
ATOM 1564 O O . ALA A 1 198 ? 11.716 -6.229 -18.189 1.00 87.88 198 ALA A O 1
ATOM 1565 N N . HIS A 1 199 ? 13.358 -7.109 -19.451 1.00 87.25 199 HIS A N 1
ATOM 1566 C CA . HIS A 1 199 ? 12.541 -7.685 -20.514 1.00 87.25 199 HIS A CA 1
ATOM 1567 C C . HIS A 1 199 ? 12.746 -9.196 -20.518 1.00 87.25 199 HIS A C 1
ATOM 1569 O O . HIS A 1 199 ? 13.883 -9.671 -20.531 1.00 87.25 199 HIS A O 1
ATOM 1575 N N . PHE A 1 200 ? 11.664 -9.961 -20.520 1.00 87.25 200 PHE A N 1
ATOM 1576 C CA . PHE A 1 200 ? 11.708 -11.420 -20.537 1.00 87.25 200 PHE A CA 1
ATOM 1577 C C . PHE A 1 200 ? 10.536 -11.974 -21.347 1.00 87.25 200 PHE A C 1
ATOM 1579 O O . PHE A 1 200 ? 9.551 -11.281 -21.591 1.00 87.25 200 PHE A O 1
ATOM 1586 N N . VAL 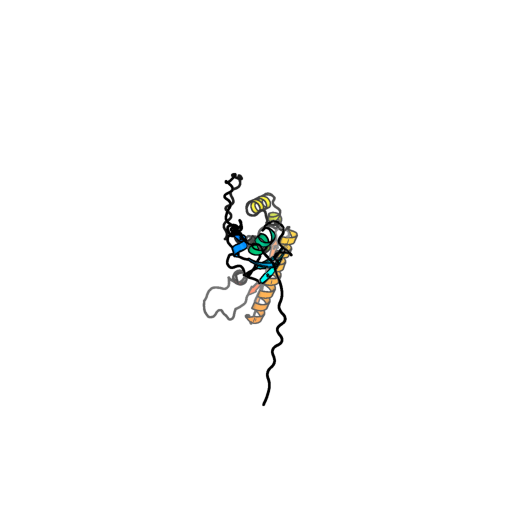A 1 201 ? 10.667 -13.224 -21.785 1.00 85.00 201 VAL A N 1
ATOM 1587 C CA . VAL A 1 201 ? 9.596 -13.965 -22.458 1.00 85.00 201 VAL A CA 1
ATOM 1588 C C . VAL A 1 201 ? 9.147 -15.062 -21.508 1.00 85.00 201 VAL A C 1
ATOM 1590 O O . VAL A 1 201 ? 9.956 -15.916 -21.144 1.00 85.00 201 VAL A O 1
ATOM 1593 N N . ASP A 1 202 ? 7.878 -15.021 -21.109 1.00 77.06 202 ASP A N 1
ATOM 1594 C CA . ASP A 1 202 ? 7.262 -16.099 -20.341 1.00 77.06 202 ASP A CA 1
ATOM 1595 C C . ASP A 1 202 ? 6.890 -17.268 -21.270 1.00 77.06 202 ASP A C 1
ATOM 1597 O O . ASP A 1 202 ? 6.378 -17.087 -22.377 1.00 77.06 202 ASP A O 1
ATOM 1601 N N . SER A 1 203 ? 7.145 -18.482 -20.794 1.00 68.56 203 SER A N 1
ATOM 1602 C CA . SER A 1 203 ? 6.755 -19.760 -21.393 1.00 68.56 203 SER A CA 1
ATOM 1603 C C . SER A 1 203 ? 5.253 -19.900 -21.696 1.00 68.56 203 SER A C 1
ATOM 1605 O O . SER A 1 203 ? 4.875 -20.704 -22.548 1.00 68.56 203 SER A O 1
ATOM 1607 N N . THR A 1 204 ? 4.393 -19.110 -21.044 1.00 64.56 204 THR A N 1
ATOM 1608 C CA . THR A 1 204 ? 2.929 -19.155 -21.209 1.00 64.56 204 THR A CA 1
ATOM 1609 C C . THR A 1 204 ? 2.403 -18.407 -22.446 1.00 64.56 204 THR A C 1
ATOM 1611 O O . THR A 1 204 ? 1.245 -18.594 -22.826 1.00 6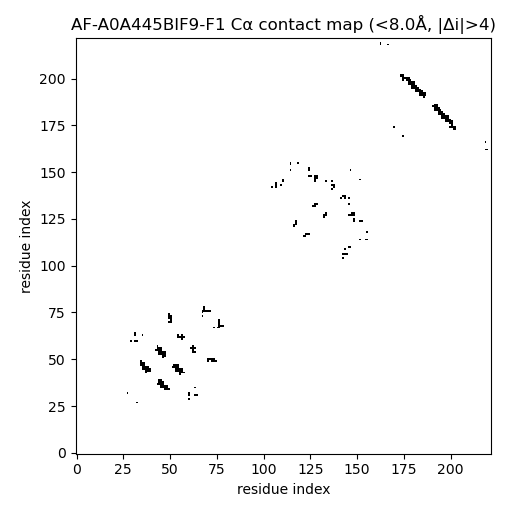4.56 204 THR A O 1
ATOM 1614 N N . LEU A 1 205 ? 3.241 -17.617 -23.133 1.00 54.38 205 LEU A N 1
ATOM 1615 C CA . LEU A 1 205 ? 2.857 -16.699 -24.223 1.00 54.38 205 LEU A CA 1
ATOM 1616 C C . LEU A 1 205 ? 2.437 -17.360 -25.557 1.00 54.38 205 LEU A C 1
ATOM 1618 O O . LEU A 1 205 ? 2.390 -16.690 -26.588 1.00 54.38 205 LEU A O 1
ATOM 1622 N N . LEU A 1 206 ? 2.088 -18.650 -25.575 1.00 45.19 206 LEU A N 1
ATOM 1623 C CA . LEU A 1 206 ? 1.651 -19.341 -26.797 1.00 45.19 206 LEU A CA 1
ATOM 1624 C C . LEU A 1 206 ? 0.134 -19.288 -27.070 1.00 45.19 206 LEU A C 1
ATOM 1626 O O . LEU A 1 206 ? -0.285 -19.809 -28.100 1.00 45.19 206 LEU A O 1
ATOM 1630 N N . HIS A 1 207 ? -0.692 -18.648 -26.225 1.00 42.91 207 HIS A N 1
ATOM 1631 C CA . HIS A 1 207 ? -2.157 -18.643 -26.430 1.00 42.91 207 HIS A CA 1
ATOM 1632 C C . HIS A 1 207 ? -2.883 -17.290 -26.471 1.00 42.91 207 HIS A C 1
ATOM 1634 O O . HIS A 1 207 ? -4.075 -17.278 -26.767 1.00 42.91 207 HIS A O 1
ATOM 1640 N N . SER A 1 208 ? -2.228 -16.144 -26.294 1.00 39.84 208 SER A N 1
ATOM 1641 C CA . SER A 1 208 ? -2.893 -14.859 -26.567 1.00 39.84 208 SER A CA 1
ATOM 1642 C C . SER A 1 208 ? -1.876 -13.770 -26.867 1.00 39.84 208 SER A C 1
ATOM 1644 O O . SER A 1 208 ? -1.117 -13.356 -25.996 1.00 39.84 208 SER A O 1
ATOM 1646 N N . GLY A 1 209 ? -1.854 -13.327 -28.124 1.00 39.59 209 GLY A N 1
ATOM 1647 C CA . GLY A 1 209 ? -0.998 -12.252 -28.610 1.00 39.59 209 GLY A CA 1
ATOM 1648 C C . GLY A 1 209 ? -1.416 -10.884 -28.080 1.00 39.59 209 GLY A C 1
ATOM 1649 O O . GLY A 1 209 ? -1.946 -10.076 -28.836 1.00 39.59 209 GLY A O 1
ATOM 1650 N N . GLU A 1 210 ? -1.129 -10.609 -26.810 1.00 38.84 210 GLU A N 1
ATOM 1651 C CA . GLU A 1 210 ? -1.119 -9.253 -26.271 1.00 38.84 210 GLU A CA 1
ATOM 1652 C C . GLU A 1 210 ? 0.293 -8.860 -25.829 1.00 38.84 210 GLU A C 1
ATOM 1654 O O . GLU A 1 210 ? 0.915 -9.424 -24.935 1.00 38.84 210 GLU A O 1
ATOM 1659 N N . VAL A 1 211 ? 0.787 -7.893 -26.592 1.00 37.81 211 VAL A N 1
ATOM 1660 C CA . VAL A 1 211 ? 1.968 -7.048 -26.462 1.00 37.81 211 VAL A CA 1
ATOM 1661 C C . VAL A 1 211 ? 2.561 -6.949 -25.050 1.00 37.81 211 VAL A C 1
ATOM 1663 O O . VAL A 1 211 ? 1.893 -6.625 -24.073 1.00 37.81 211 VAL A O 1
ATOM 1666 N N . ILE A 1 212 ? 3.887 -7.104 -25.021 1.00 40.72 212 ILE A N 1
ATOM 1667 C CA . ILE A 1 212 ? 4.847 -6.780 -23.958 1.00 40.72 212 ILE A CA 1
ATOM 1668 C C . ILE A 1 212 ? 4.604 -5.347 -23.437 1.00 40.72 212 ILE A C 1
ATOM 1670 O O . ILE A 1 212 ? 5.229 -4.387 -23.883 1.00 40.72 212 ILE A O 1
ATOM 1674 N N . ARG A 1 213 ? 3.645 -5.174 -22.523 1.00 39.06 213 ARG A N 1
ATOM 1675 C CA . ARG A 1 213 ? 3.497 -3.972 -21.681 1.00 39.06 213 ARG A CA 1
ATOM 1676 C C . ARG A 1 213 ? 2.739 -4.215 -20.369 1.00 39.06 213 ARG A C 1
ATOM 1678 O O . ARG A 1 213 ? 2.383 -3.259 -19.692 1.00 39.06 213 ARG A O 1
ATOM 1685 N N . ALA A 1 214 ? 2.496 -5.463 -19.986 1.00 40.19 214 ALA A N 1
ATOM 1686 C CA . ALA A 1 214 ? 1.730 -5.778 -18.785 1.00 40.19 214 ALA A CA 1
ATOM 1687 C C . ALA A 1 214 ? 2.507 -6.753 -17.901 1.00 40.19 214 ALA A C 1
ATOM 1689 O O . ALA A 1 214 ? 2.260 -7.955 -17.928 1.00 40.19 214 ALA A O 1
ATOM 1690 N N . THR A 1 215 ? 3.496 -6.274 -17.139 1.00 43.62 215 THR A N 1
ATOM 1691 C CA . THR A 1 215 ? 4.116 -7.130 -16.106 1.00 43.62 215 THR A CA 1
ATOM 1692 C C . THR A 1 215 ? 4.652 -6.362 -14.900 1.00 43.62 215 THR A C 1
ATOM 1694 O O . THR A 1 215 ? 5.746 -6.615 -14.409 1.00 43.62 215 THR A O 1
ATOM 1697 N N . ILE A 1 216 ? 3.847 -5.421 -14.403 1.00 41.06 216 ILE A N 1
ATOM 1698 C CA . ILE A 1 216 ? 3.864 -5.067 -12.972 1.00 41.06 216 ILE A CA 1
ATOM 1699 C C . ILE A 1 216 ? 2.453 -5.231 -12.374 1.00 41.06 216 ILE A C 1
ATOM 1701 O O . ILE A 1 216 ? 2.329 -5.660 -11.234 1.00 41.06 216 ILE A O 1
ATOM 1705 N N . GLU A 1 217 ? 1.381 -5.023 -13.150 1.00 38.09 217 GLU A N 1
ATOM 1706 C CA . GLU A 1 217 ? 0.001 -5.131 -12.638 1.00 38.09 217 GLU A CA 1
ATOM 1707 C C . GLU A 1 217 ? -0.511 -6.570 -12.429 1.00 38.09 217 GLU A C 1
ATOM 1709 O O . GLU A 1 217 ? -1.364 -6.783 -11.572 1.00 38.09 217 GLU A O 1
ATOM 1714 N N . SER A 1 218 ? -0.001 -7.580 -13.145 1.00 42.53 218 SER A N 1
ATOM 1715 C CA . SER A 1 218 ? -0.501 -8.961 -12.997 1.00 42.53 218 SER A CA 1
ATOM 1716 C C . SER A 1 218 ? 0.093 -9.717 -11.804 1.00 42.53 218 SER A C 1
ATOM 1718 O O . SER A 1 218 ? -0.531 -10.654 -11.314 1.00 42.53 218 SER A O 1
ATOM 1720 N N . CYS A 1 219 ? 1.257 -9.302 -11.291 1.00 39.09 219 CYS A N 1
ATOM 1721 C CA . CYS A 1 219 ? 1.856 -9.921 -10.104 1.00 39.09 219 CYS A CA 1
ATOM 1722 C C . CYS A 1 219 ? 1.179 -9.480 -8.795 1.00 39.09 219 CYS A C 1
ATOM 1724 O O . CYS A 1 219 ? 1.261 -10.198 -7.808 1.00 39.09 219 CYS A O 1
ATOM 1726 N N . LEU A 1 220 ? 0.474 -8.343 -8.795 1.00 39.19 220 LEU A N 1
ATOM 1727 C CA . LEU A 1 220 ? -0.145 -7.764 -7.596 1.00 39.19 220 LEU A CA 1
ATOM 1728 C C . LEU A 1 220 ? -1.591 -8.229 -7.341 1.00 39.19 220 LEU A C 1
ATOM 1730 O O . LEU A 1 220 ? -2.140 -7.917 -6.289 1.00 39.19 220 LEU A O 1
ATOM 1734 N N . ASN A 1 221 ? -2.205 -8.970 -8.273 1.00 36.25 221 ASN A N 1
ATOM 1735 C CA . ASN A 1 221 ? -3.631 -9.329 -8.232 1.00 36.25 221 ASN A CA 1
ATOM 1736 C C . ASN A 1 221 ? -3.916 -10.835 -8.044 1.00 36.25 221 ASN A C 1
ATOM 1738 O O . ASN A 1 221 ? -5.008 -11.281 -8.392 1.00 36.25 221 ASN A O 1
ATOM 1742 N N . ASN A 1 222 ? -2.977 -11.606 -7.481 1.00 34.34 222 ASN A N 1
ATOM 1743 C CA . ASN A 1 222 ? -3.201 -13.005 -7.081 1.00 34.34 222 ASN A CA 1
ATOM 1744 C C . ASN A 1 222 ? -2.922 -13.240 -5.594 1.00 34.34 222 ASN A C 1
ATOM 1746 O O . ASN A 1 222 ? -1.818 -12.871 -5.130 1.00 34.34 222 ASN A O 1
#

InterPro domains:
  IPR003656 Zinc finger, BED-type [PF02892] (30-69)
  IPR003656 Zinc finger, BED-type [PS50808] (27-78)
  IPR036236 Zinc finger C2H2 superfamily [SSF57667] (30-73)
  IPR052035 Zinc finger BED domain-containing [PTHR46481] (18-204)

pLDDT: mean 73.45, std 24.85, range [25.59, 98.12]

Nearest PDB structures (foldseek):
  2iu7-assembly1_I  TM=2.604E-01  e=1.481E+00  Escherichia coli
  8q72-assembly1_J  TM=1.910E-01  e=7.402E+00  Escherichia coli

Foldseek 3Di:
DDDDDDDDDDDDDDDDDDDDDDDDPPPPPDPLCVQWDQPDPVQQWIAGNFPRDIWHDDPDCVRSVVCLCVVPRNPPNPPPDPDDPDDDDPDDPDDDDPDPPPDPDDQVVVVVVVLVCCVVVVPDLVVLVDPVNVVVVCVVPVPHDRDHSVVSVVVNVVVVVVLVVVVVVQCVPFFPDKDKDKDWDADPVRDIDIDIDIDTDGPVPPPDPDDDDDPPVVSVPD

Mean predicted aligned error: 20.69 Å